Protein AF-A0A7V4ARY2-F1 (afdb_monomer_lite)

Structure (mmCIF, N/CA/C/O backbone):
data_AF-A0A7V4ARY2-F1
#
_entry.id   AF-A0A7V4ARY2-F1
#
loop_
_atom_site.group_PDB
_atom_site.id
_atom_site.type_symbol
_atom_site.label_atom_id
_atom_site.label_alt_id
_atom_site.label_comp_id
_atom_site.label_asym_id
_atom_site.label_entity_id
_atom_site.label_seq_id
_atom_site.pdbx_PDB_ins_code
_atom_site.Cartn_x
_atom_site.Cartn_y
_atom_site.Cartn_z
_atom_site.occupancy
_atom_site.B_iso_or_equiv
_atom_site.auth_seq_id
_atom_site.auth_comp_id
_atom_site.auth_asym_id
_atom_site.auth_atom_id
_atom_site.pdbx_PDB_model_num
ATOM 1 N N . MET A 1 1 ? -14.267 -9.008 5.784 1.00 86.38 1 MET A N 1
ATOM 2 C CA . MET A 1 1 ? -14.713 -7.765 5.125 1.00 86.38 1 MET A CA 1
ATOM 3 C C . MET A 1 1 ? -15.164 -8.054 3.704 1.00 86.38 1 MET A C 1
ATOM 5 O O . MET A 1 1 ? -14.475 -8.811 3.031 1.00 86.38 1 MET A O 1
ATOM 9 N N . LYS A 1 2 ? -16.286 -7.473 3.258 1.00 87.44 2 LYS A N 1
ATOM 10 C CA . LYS A 1 2 ? -16.753 -7.565 1.865 1.00 87.44 2 LYS A CA 1
ATOM 11 C C . LYS A 1 2 ? -16.409 -6.311 1.064 1.00 87.44 2 LYS A C 1
ATOM 13 O O . LYS A 1 2 ? -15.937 -6.435 -0.058 1.00 87.44 2 LYS A O 1
ATOM 18 N N . ILE A 1 3 ? -16.622 -5.125 1.640 1.00 95.06 3 ILE A N 1
ATOM 19 C CA . ILE A 1 3 ? -16.384 -3.836 0.970 1.00 95.06 3 ILE A CA 1
ATOM 20 C C . ILE A 1 3 ? -15.693 -2.880 1.943 1.00 95.06 3 ILE A C 1
ATOM 22 O O . ILE A 1 3 ? -16.141 -2.722 3.080 1.00 95.06 3 ILE A O 1
ATOM 26 N N . GLY A 1 4 ? -14.610 -2.250 1.488 1.00 95.50 4 GLY A N 1
ATOM 27 C CA . GLY A 1 4 ? -13.899 -1.213 2.231 1.00 95.50 4 GLY A CA 1
ATOM 28 C C . GLY A 1 4 ? -13.868 0.117 1.484 1.00 95.50 4 GLY A C 1
ATOM 29 O O . GLY A 1 4 ? -14.084 0.156 0.274 1.00 95.50 4 GLY A O 1
ATOM 30 N N . ILE A 1 5 ? -13.588 1.196 2.212 1.00 96.56 5 ILE A N 1
ATOM 31 C CA . ILE A 1 5 ? -13.408 2.544 1.658 1.00 96.56 5 ILE A CA 1
ATOM 32 C C . ILE A 1 5 ? -12.009 3.074 1.961 1.00 96.56 5 ILE A C 1
ATOM 34 O O . ILE A 1 5 ? -11.513 2.937 3.079 1.00 96.56 5 ILE A O 1
ATOM 38 N N . GLN A 1 6 ? -11.364 3.695 0.975 1.00 95.75 6 GLN A N 1
ATOM 39 C CA . GLN A 1 6 ? -10.078 4.345 1.195 1.00 95.75 6 GLN A CA 1
ATOM 40 C C . GLN A 1 6 ? -10.272 5.706 1.860 1.00 95.75 6 GLN A C 1
ATOM 42 O O . GLN A 1 6 ? -10.967 6.575 1.336 1.00 95.75 6 GLN A O 1
ATOM 47 N N . THR A 1 7 ? -9.628 5.914 3.008 1.00 96.50 7 THR A N 1
ATOM 48 C CA . THR A 1 7 ? -9.859 7.104 3.833 1.00 96.50 7 THR A CA 1
ATOM 49 C C . THR A 1 7 ? -8.981 8.290 3.459 1.00 96.50 7 THR A C 1
ATOM 51 O O . THR A 1 7 ? -9.228 9.402 3.913 1.00 96.50 7 THR A O 1
ATOM 54 N N . ASN A 1 8 ? -7.997 8.116 2.573 1.00 90.25 8 ASN A N 1
ATOM 55 C CA . ASN A 1 8 ? -7.139 9.218 2.124 1.00 90.25 8 ASN A CA 1
ATOM 56 C C . ASN A 1 8 ? -7.906 10.339 1.395 1.00 90.25 8 ASN A C 1
ATOM 58 O O . ASN A 1 8 ? -7.366 11.433 1.263 1.00 90.25 8 ASN A O 1
ATOM 62 N N . ILE A 1 9 ? -9.158 10.100 0.979 1.00 88.44 9 ILE A N 1
ATOM 63 C CA . ILE A 1 9 ? -10.047 11.134 0.429 1.00 88.44 9 ILE A CA 1
ATOM 64 C C . ILE A 1 9 ? -10.435 12.207 1.465 1.00 88.44 9 ILE A C 1
ATOM 66 O O . ILE A 1 9 ? -10.808 13.314 1.086 1.00 88.44 9 ILE A O 1
ATOM 70 N N . TRP A 1 10 ? -10.338 11.905 2.766 1.00 93.81 10 TRP A N 1
ATOM 71 C CA . TRP A 1 10 ? -10.555 12.879 3.837 1.00 93.81 10 TRP A CA 1
ATOM 72 C C . TRP A 1 10 ? -9.267 13.635 4.188 1.00 93.81 10 TRP A C 1
ATOM 74 O O . TRP A 1 10 ? -8.146 13.135 4.045 1.00 93.81 10 TRP A O 1
ATOM 84 N N . SER A 1 11 ? -9.436 14.856 4.703 1.00 92.81 11 SER A N 1
ATOM 85 C CA . SER A 1 11 ? -8.330 15.734 5.089 1.00 92.81 11 SER A CA 1
ATOM 86 C C . SER A 1 11 ? -7.470 15.143 6.210 1.00 92.81 11 SER A C 1
ATOM 88 O O . SER A 1 11 ? -7.904 14.283 6.982 1.00 92.81 11 SER A O 1
ATOM 90 N N . GLN A 1 12 ? -6.241 15.649 6.335 1.00 92.00 12 GLN A N 1
ATOM 91 C CA . GLN A 1 12 ? -5.364 15.320 7.460 1.00 92.00 12 GLN A CA 1
ATOM 92 C C . GLN A 1 12 ? -6.018 15.636 8.801 1.00 92.00 12 GLN A C 1
ATOM 94 O O . GLN A 1 12 ? -6.055 14.787 9.684 1.00 92.00 12 GLN A O 1
ATOM 99 N N . GLU A 1 13 ? -6.616 16.822 8.902 1.00 93.88 13 GLU A N 1
ATOM 100 C CA . GLU A 1 13 ? -7.313 17.264 10.103 1.00 93.88 13 GLU A CA 1
ATOM 101 C C . GLU A 1 13 ? -8.417 16.288 10.524 1.00 93.88 13 GLU A C 1
ATOM 103 O O . GLU A 1 13 ? -8.553 16.010 11.714 1.00 93.88 13 GLU A O 1
ATOM 108 N N . ARG A 1 14 ? -9.165 15.712 9.569 1.00 94.56 14 ARG A N 1
ATOM 109 C CA . ARG A 1 14 ? -10.196 14.720 9.897 1.00 94.56 14 ARG A CA 1
ATOM 110 C C . ARG A 1 14 ? -9.594 13.470 10.538 1.00 94.56 14 ARG A C 1
ATOM 112 O O . ARG A 1 14 ? -10.144 12.981 11.514 1.00 94.56 14 ARG A O 1
ATOM 119 N N . HIS A 1 15 ? -8.460 12.984 10.037 1.00 94.94 15 HIS A N 1
ATOM 120 C CA . HIS A 1 15 ? -7.785 11.817 10.615 1.00 94.94 15 HIS A CA 1
ATOM 121 C C . HIS A 1 15 ? -7.195 12.110 12.001 1.00 94.94 15 HIS A C 1
ATOM 123 O O . HIS A 1 15 ? -7.201 11.237 12.862 1.00 94.94 15 HIS A O 1
ATOM 129 N N . GLU A 1 16 ? -6.690 13.323 12.224 1.00 93.50 16 GLU A N 1
ATOM 130 C CA . GLU A 1 16 ? -6.031 13.694 13.481 1.00 93.50 16 GLU A CA 1
ATOM 131 C C . GLU A 1 16 ? -7.023 14.051 14.590 1.00 93.50 16 GLU A C 1
ATOM 133 O O . GLU A 1 16 ? -6.831 13.657 15.739 1.00 93.50 16 GLU A O 1
ATOM 138 N N . LYS A 1 17 ? -8.082 14.797 14.256 1.00 95.38 17 LYS A N 1
ATOM 139 C CA . LYS A 1 17 ? -9.004 15.374 15.243 1.00 95.38 17 LYS A CA 1
ATOM 140 C C . LYS A 1 17 ? -10.325 14.620 15.376 1.00 95.38 17 LYS A C 1
ATOM 142 O O . LYS A 1 17 ? -10.961 14.735 16.417 1.00 95.38 17 LYS A O 1
ATOM 147 N N . ASP A 1 18 ? -10.749 13.874 14.354 1.00 96.19 18 ASP A N 1
ATOM 148 C CA . ASP A 1 18 ? -12.055 13.197 14.336 1.00 96.19 18 ASP A CA 1
ATOM 149 C C . ASP A 1 18 ? -12.019 11.856 13.578 1.00 96.19 18 ASP A C 1
ATOM 151 O O . ASP A 1 18 ? -12.839 11.575 12.696 1.00 96.19 18 ASP A O 1
ATOM 155 N N . LEU A 1 19 ? -11.054 10.998 13.927 1.00 95.88 19 LEU A N 1
ATOM 156 C CA . LEU A 1 19 ? -10.991 9.644 13.371 1.00 95.88 19 LEU A CA 1
ATOM 157 C C . LEU A 1 19 ? -12.248 8.836 13.724 1.00 95.88 19 LEU A C 1
ATOM 159 O O . LEU A 1 19 ? -12.758 8.106 12.882 1.00 95.88 19 LEU A O 1
ATOM 163 N N . ASP A 1 20 ? -12.783 8.985 14.938 1.00 97.25 20 ASP A N 1
ATOM 164 C CA . ASP A 1 20 ? -13.983 8.257 15.367 1.00 97.25 20 ASP A CA 1
ATOM 165 C C . ASP A 1 20 ? -15.245 8.689 14.617 1.00 97.25 20 ASP A C 1
ATOM 167 O O . ASP A 1 20 ? -16.104 7.855 14.326 1.00 97.25 20 ASP A O 1
ATOM 171 N N . GLY A 1 21 ? -15.381 9.971 14.266 1.00 97.25 21 GLY A N 1
ATOM 172 C CA . GLY A 1 21 ? -16.423 10.418 13.349 1.00 97.25 21 GLY A CA 1
ATOM 173 C C . GLY A 1 21 ? -16.261 9.805 11.964 1.00 97.25 21 GLY A C 1
ATOM 174 O O . GLY A 1 21 ? -17.230 9.273 11.436 1.00 97.25 21 GLY A O 1
ATOM 175 N N . LEU A 1 22 ? -15.043 9.788 11.413 1.00 97.25 22 LEU A N 1
ATOM 176 C CA . LEU A 1 22 ? -14.773 9.170 10.110 1.00 97.25 22 LEU A CA 1
ATOM 177 C C . LEU A 1 22 ? -15.135 7.676 10.098 1.00 97.25 22 LEU A C 1
ATOM 179 O O . LEU A 1 22 ? -15.817 7.212 9.185 1.00 97.25 22 LEU A O 1
ATOM 183 N N . LEU A 1 23 ? -14.708 6.917 11.111 1.00 97.62 23 LEU A N 1
ATOM 184 C CA . LEU A 1 23 ? -14.996 5.482 11.218 1.00 97.62 23 LEU A CA 1
ATOM 185 C C . LEU A 1 23 ? -16.499 5.214 11.377 1.00 97.62 23 LEU A C 1
ATOM 187 O O . LEU A 1 23 ? -17.050 4.324 10.729 1.00 97.62 23 LEU A O 1
ATOM 191 N N . ARG A 1 24 ? -17.187 6.025 12.179 1.00 97.81 24 ARG A N 1
ATOM 192 C CA . ARG A 1 24 ? -18.643 5.964 12.319 1.00 97.81 24 ARG A CA 1
ATOM 193 C C . ARG A 1 24 ? -19.362 6.259 11.004 1.00 97.81 24 ARG A C 1
ATOM 195 O O . ARG A 1 24 ? -20.292 5.529 10.670 1.00 97.81 24 ARG A O 1
ATOM 202 N N . ASP A 1 25 ? -18.918 7.263 10.250 1.00 97.12 25 ASP A N 1
ATOM 203 C CA . ASP A 1 25 ? -19.476 7.600 8.934 1.00 97.12 25 ASP A CA 1
ATOM 204 C C . ASP A 1 25 ? -19.286 6.432 7.950 1.00 97.12 25 ASP A C 1
ATOM 206 O O . ASP A 1 25 ? -20.234 6.027 7.275 1.00 97.12 25 ASP A O 1
ATOM 210 N N . ALA A 1 26 ? -18.094 5.821 7.920 1.00 97.38 26 ALA A N 1
ATOM 211 C CA . ALA A 1 26 ? -17.818 4.649 7.088 1.00 97.38 26 ALA A CA 1
ATOM 212 C C . ALA A 1 26 ? -18.734 3.466 7.446 1.00 97.38 26 ALA A C 1
ATOM 214 O O . ALA A 1 26 ? -19.320 2.833 6.564 1.00 97.38 26 ALA A O 1
ATOM 215 N N . ARG A 1 27 ? -18.920 3.190 8.742 1.00 97.56 27 ARG A N 1
ATOM 216 C CA . ARG A 1 27 ? -19.821 2.123 9.185 1.00 97.56 27 ARG A CA 1
ATOM 217 C C . ARG A 1 27 ? -21.279 2.421 8.832 1.00 97.56 27 ARG A C 1
ATOM 219 O O . ARG A 1 27 ? -21.974 1.532 8.344 1.00 97.56 27 ARG A O 1
ATOM 226 N N . ALA A 1 28 ? -21.735 3.653 9.053 1.00 97.88 28 ALA A N 1
ATOM 227 C CA . ALA A 1 28 ? -23.095 4.086 8.735 1.00 97.88 28 ALA A CA 1
ATOM 228 C C . ALA A 1 28 ? -23.392 4.019 7.227 1.00 97.88 28 ALA A C 1
ATOM 230 O O . ALA A 1 28 ? -24.509 3.687 6.839 1.00 97.88 28 ALA A O 1
ATOM 231 N N . ALA A 1 29 ? -22.384 4.259 6.384 1.00 97.50 29 ALA A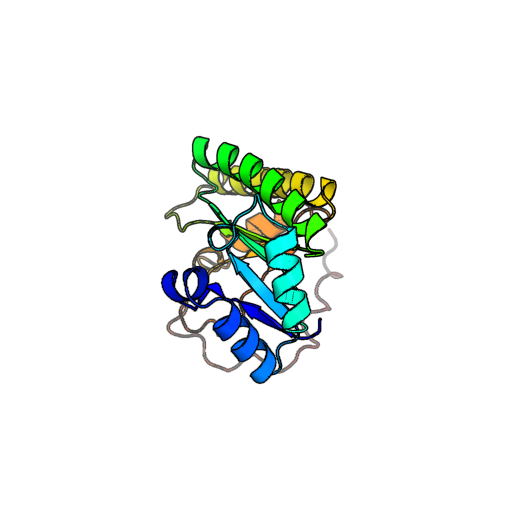 N 1
ATOM 232 C CA . ALA A 1 29 ? -22.471 4.104 4.933 1.00 97.50 29 ALA A CA 1
ATOM 233 C C . ALA A 1 29 ? -22.477 2.634 4.458 1.00 97.50 29 ALA A C 1
ATOM 235 O O . ALA A 1 29 ? -22.632 2.380 3.265 1.00 97.50 29 ALA A O 1
ATOM 236 N N . GLY A 1 30 ? -22.332 1.663 5.367 1.00 97.44 30 GLY A N 1
ATOM 237 C CA . GLY A 1 30 ? -22.404 0.233 5.056 1.00 97.44 30 GLY A CA 1
ATOM 238 C C . GLY A 1 30 ? -21.065 -0.419 4.709 1.00 97.44 30 GLY A C 1
ATOM 239 O O . GLY A 1 30 ? -21.059 -1.559 4.244 1.00 97.44 30 GLY A O 1
ATOM 240 N N . PHE A 1 31 ? -19.936 0.256 4.943 1.00 98.19 31 PHE A N 1
ATOM 241 C CA . PHE A 1 31 ? -18.623 -0.365 4.780 1.00 98.19 31 PHE A CA 1
ATOM 242 C C . PHE A 1 31 ? -18.323 -1.345 5.926 1.00 98.19 31 PHE A C 1
ATOM 244 O O . PHE A 1 31 ? -18.718 -1.156 7.081 1.00 98.19 31 PHE A O 1
ATOM 251 N N . ASP A 1 32 ? -17.591 -2.406 5.590 1.00 97.38 32 ASP A N 1
ATOM 252 C CA . ASP A 1 32 ? -17.100 -3.417 6.534 1.00 97.38 32 ASP A CA 1
ATOM 253 C C . ASP A 1 32 ? -15.674 -3.103 7.022 1.00 97.38 32 ASP A C 1
ATOM 255 O O . ASP A 1 32 ? -15.156 -3.740 7.943 1.00 97.38 32 ASP A O 1
ATOM 259 N N . GLY A 1 33 ? -15.007 -2.144 6.381 1.00 97.19 33 GLY A N 1
ATOM 260 C CA . GLY A 1 33 ? -13.663 -1.736 6.745 1.00 97.19 33 GLY A CA 1
ATOM 261 C C . GLY A 1 33 ? -13.130 -0.580 5.916 1.00 97.19 33 GLY A C 1
ATOM 262 O O . GLY A 1 33 ? -13.853 0.057 5.148 1.00 97.19 33 GLY A O 1
ATOM 263 N N . ILE A 1 34 ? -11.847 -0.305 6.105 1.00 97.88 34 ILE A N 1
ATOM 264 C CA . ILE A 1 34 ? -11.162 0.844 5.527 1.00 97.88 34 ILE A CA 1
ATOM 265 C C . ILE A 1 34 ? -9.794 0.470 4.956 1.00 97.88 34 ILE A C 1
ATOM 267 O O . ILE A 1 34 ? -9.113 -0.413 5.472 1.00 97.88 34 ILE A O 1
ATOM 271 N N . GLU A 1 35 ? -9.361 1.194 3.931 1.00 97.81 35 GLU A N 1
ATOM 272 C CA . GLU A 1 35 ? -7.940 1.355 3.619 1.00 97.81 35 GLU A CA 1
ATOM 273 C C . GLU A 1 35 ? -7.483 2.705 4.175 1.00 97.81 35 GLU A C 1
ATOM 275 O O . GLU A 1 35 ? -8.143 3.717 3.946 1.00 97.81 35 GLU A O 1
ATOM 280 N N . ILE A 1 36 ? -6.349 2.746 4.874 1.00 97.50 36 ILE A N 1
ATOM 281 C CA . ILE A 1 36 ? -5.831 3.980 5.481 1.00 97.50 36 ILE A CA 1
ATOM 282 C C . ILE A 1 36 ? -4.359 4.185 5.146 1.00 97.50 36 ILE A C 1
ATOM 284 O O . ILE A 1 36 ? -3.565 3.245 5.120 1.00 97.50 36 ILE A O 1
ATOM 288 N N . GLY A 1 37 ? -3.966 5.432 4.889 1.00 97.44 37 GLY A N 1
ATOM 289 C CA . GLY A 1 37 ? -2.562 5.774 4.710 1.00 97.44 37 GLY A CA 1
ATOM 290 C C . GLY A 1 37 ? -1.751 5.487 5.973 1.00 97.44 37 GLY A C 1
ATOM 291 O O . GLY A 1 37 ? -2.089 5.960 7.052 1.00 97.44 37 GLY A O 1
ATOM 292 N N . ALA A 1 38 ? -0.613 4.805 5.846 1.00 97.19 38 ALA A N 1
ATOM 293 C CA . ALA A 1 38 ? 0.295 4.555 6.970 1.00 97.19 38 ALA A CA 1
ATOM 294 C C . ALA A 1 38 ? 0.863 5.849 7.590 1.00 97.19 38 ALA A C 1
ATOM 296 O O . ALA A 1 38 ? 1.405 5.832 8.685 1.00 97.19 38 ALA A O 1
ATOM 297 N N . HIS A 1 39 ? 0.779 6.975 6.875 1.00 95.00 39 HIS A N 1
ATOM 298 C CA . HIS A 1 39 ? 1.139 8.306 7.370 1.00 95.00 39 HIS A CA 1
ATOM 299 C C . HIS A 1 39 ? 0.016 8.979 8.187 1.00 95.00 39 HIS A C 1
ATOM 301 O O . HIS A 1 39 ? 0.237 10.049 8.739 1.00 95.00 39 HIS A O 1
ATOM 307 N N . ARG A 1 40 ? -1.188 8.387 8.237 1.00 95.62 40 ARG A N 1
ATOM 308 C CA . ARG A 1 40 ? -2.355 8.873 8.997 1.00 95.62 40 ARG A CA 1
ATOM 309 C C . ARG A 1 40 ? -2.484 8.229 10.378 1.00 95.62 40 ARG A C 1
ATOM 311 O O . ARG A 1 40 ? -3.433 8.525 11.095 1.00 95.62 40 ARG A O 1
ATOM 318 N N . VAL A 1 41 ? -1.590 7.306 10.723 1.00 93.94 41 VAL A N 1
ATOM 319 C CA . VAL A 1 41 ? -1.662 6.513 11.954 1.00 93.94 41 VAL A CA 1
ATOM 320 C C . VAL A 1 41 ? -0.329 6.558 12.685 1.00 93.94 41 VAL A C 1
ATOM 322 O O . VAL A 1 41 ? 0.731 6.623 12.064 1.00 93.94 41 VAL A O 1
ATOM 325 N N . ASP A 1 42 ? -0.386 6.494 14.012 1.00 95.44 42 ASP A N 1
ATOM 326 C CA . ASP A 1 42 ? 0.801 6.304 14.836 1.00 95.44 42 ASP A CA 1
ATOM 327 C C . ASP A 1 42 ? 1.220 4.828 14.786 1.00 95.44 42 ASP A C 1
ATOM 329 O O . ASP A 1 42 ? 0.616 3.965 15.430 1.00 95.44 42 ASP A O 1
ATOM 333 N N . LEU A 1 43 ? 2.266 4.538 14.007 1.00 96.75 43 LEU A N 1
ATOM 334 C CA . LEU A 1 43 ? 2.804 3.186 13.837 1.00 96.75 43 LEU A CA 1
ATOM 335 C C . LEU A 1 43 ? 3.420 2.608 15.125 1.00 96.75 43 LEU A C 1
ATOM 337 O O . LEU A 1 43 ? 3.741 1.423 15.165 1.00 96.75 43 LEU A O 1
ATOM 341 N N . THR A 1 44 ? 3.569 3.410 16.183 1.00 97.00 44 THR A N 1
ATOM 342 C CA . THR A 1 44 ? 4.033 2.943 17.497 1.00 97.00 44 THR A CA 1
ATOM 343 C C . THR A 1 44 ? 2.889 2.488 18.409 1.00 97.00 44 THR A C 1
ATOM 345 O O . THR A 1 44 ? 3.141 1.823 19.412 1.00 97.00 44 THR A O 1
ATOM 348 N N . GLN A 1 45 ? 1.628 2.774 18.051 1.00 96.62 45 GLN A N 1
ATOM 349 C CA . GLN A 1 45 ? 0.442 2.465 18.863 1.00 96.62 45 GLN A CA 1
ATOM 350 C C . GLN A 1 45 ? -0.584 1.585 18.124 1.00 96.62 45 GLN A C 1
ATOM 352 O O . GLN A 1 45 ? -1.743 1.979 17.941 1.00 96.62 45 GLN A O 1
ATOM 357 N N . PRO A 1 46 ? -0.222 0.358 17.712 1.00 96.62 46 PRO A N 1
ATOM 358 C CA . PRO A 1 46 ? -1.123 -0.490 16.936 1.00 96.62 46 PRO A CA 1
ATOM 359 C C . PRO A 1 46 ? -2.379 -0.913 17.713 1.00 96.62 46 PRO A C 1
ATOM 361 O O . PRO A 1 46 ? -3.461 -1.014 17.130 1.00 96.62 46 PRO A O 1
ATOM 364 N N . ASP A 1 47 ? -2.284 -1.088 19.035 1.00 97.81 47 ASP A N 1
ATOM 365 C CA . ASP A 1 47 ? -3.438 -1.418 19.880 1.00 97.81 47 ASP A CA 1
ATOM 366 C C . ASP A 1 47 ? -4.472 -0.287 19.931 1.00 97.81 47 ASP A C 1
ATOM 368 O O . ASP A 1 47 ? -5.672 -0.561 19.969 1.00 97.81 47 ASP A O 1
ATOM 372 N N . ALA A 1 48 ? -4.032 0.975 19.867 1.00 96.00 48 ALA A N 1
ATOM 373 C CA . ALA A 1 48 ? -4.928 2.128 19.895 1.00 96.00 48 ALA A CA 1
ATOM 374 C C . ALA A 1 48 ? -5.793 2.204 18.629 1.00 96.00 48 ALA A C 1
ATOM 376 O O . ALA A 1 48 ? -6.984 2.513 18.710 1.00 96.00 48 ALA A O 1
ATOM 377 N N . LEU A 1 49 ? -5.216 1.901 17.461 1.00 96.06 49 LEU A N 1
ATOM 378 C CA . LEU A 1 49 ? -5.982 1.810 16.218 1.00 96.06 49 LEU A CA 1
ATOM 379 C C . LEU A 1 49 ? -6.883 0.570 16.219 1.00 96.06 49 LEU A C 1
ATOM 381 O O . LEU A 1 49 ? -8.060 0.679 15.881 1.00 96.06 49 LEU A O 1
ATOM 385 N N . ARG A 1 50 ? -6.368 -0.593 16.643 1.00 96.94 50 ARG A N 1
ATOM 386 C CA . ARG A 1 50 ? -7.148 -1.839 16.700 1.00 96.94 50 ARG A CA 1
ATOM 387 C C . ARG A 1 50 ? -8.377 -1.709 17.601 1.00 96.94 50 ARG A C 1
ATOM 389 O O . ARG A 1 50 ? -9.456 -2.152 17.220 1.00 96.94 50 ARG A O 1
ATOM 396 N N . ALA A 1 51 ? -8.230 -1.089 18.772 1.00 97.12 51 ALA A N 1
ATOM 397 C CA . ALA A 1 51 ? -9.337 -0.853 19.694 1.00 97.12 51 ALA A CA 1
ATOM 398 C C . ALA A 1 51 ? -10.405 0.068 19.083 1.00 97.12 51 ALA A C 1
ATOM 400 O O . ALA A 1 51 ? -11.589 -0.257 19.148 1.00 97.12 51 ALA A O 1
ATOM 401 N N . ARG A 1 52 ? -9.995 1.165 18.431 1.00 96.19 52 ARG A N 1
ATOM 402 C CA . ARG A 1 52 ? -10.922 2.076 17.737 1.00 96.19 52 ARG A CA 1
ATOM 403 C C . ARG A 1 52 ? -11.674 1.376 16.606 1.00 96.19 52 ARG A C 1
ATOM 405 O O . ARG A 1 52 ? -12.894 1.448 16.540 1.00 96.19 52 ARG A O 1
ATOM 412 N N . LEU A 1 53 ? -10.977 0.620 15.760 1.00 96.69 53 LEU A N 1
ATOM 413 C CA . LEU A 1 53 ? -11.606 -0.175 14.699 1.00 96.69 53 LEU A CA 1
ATOM 414 C C . LEU A 1 53 ? -12.653 -1.155 15.251 1.00 96.69 53 LEU A C 1
ATOM 416 O O . LEU A 1 53 ? -13.762 -1.233 14.724 1.00 96.69 53 LEU A O 1
AT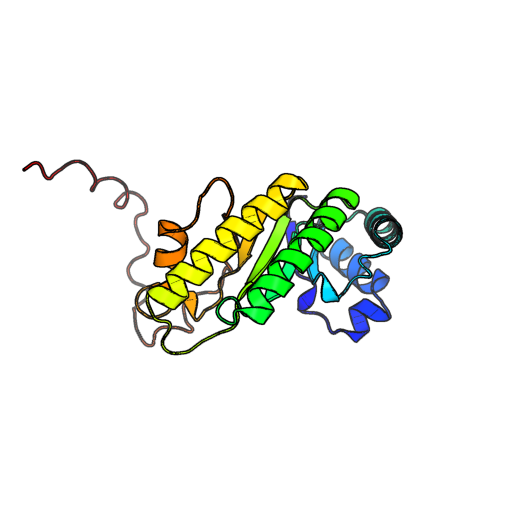OM 420 N N . ALA A 1 54 ? -12.328 -1.848 16.347 1.00 97.25 54 ALA A N 1
ATOM 421 C CA . ALA A 1 54 ? -13.245 -2.772 17.007 1.00 97.25 54 ALA A CA 1
ATOM 422 C C . ALA A 1 54 ? -14.496 -2.070 17.564 1.00 97.25 54 ALA A C 1
ATOM 424 O O . ALA A 1 54 ? -15.593 -2.609 17.433 1.00 97.25 54 ALA A O 1
ATOM 425 N N . GLN A 1 55 ? -14.359 -0.861 18.124 1.00 97.94 55 GLN A N 1
ATOM 426 C CA . GLN A 1 55 ? -15.492 -0.060 18.615 1.00 97.94 55 GLN A CA 1
ATOM 427 C C . GLN A 1 55 ? -16.499 0.280 17.508 1.00 97.94 55 GLN A C 1
ATOM 429 O O . GLN A 1 55 ? -17.702 0.294 17.762 1.00 97.94 55 GLN A O 1
ATOM 434 N N . HIS A 1 56 ? -16.023 0.508 16.280 1.00 97.88 56 HIS A N 1
ATOM 435 C CA . HIS A 1 56 ? -16.875 0.818 15.123 1.00 97.88 56 HIS A CA 1
ATOM 436 C C . HIS A 1 56 ? -17.251 -0.416 14.289 1.00 97.88 56 HIS A C 1
ATOM 438 O O . HIS A 1 56 ? -17.965 -0.294 13.294 1.00 97.88 56 HIS A O 1
ATOM 444 N N . GLY A 1 57 ? -16.795 -1.612 14.679 1.00 97.06 57 GLY A N 1
ATOM 445 C CA . GLY A 1 57 ? -17.049 -2.852 13.942 1.00 97.06 57 GLY A CA 1
ATOM 446 C C . GLY A 1 57 ? -16.427 -2.868 12.541 1.00 97.06 57 GLY A C 1
ATOM 447 O O . GLY A 1 57 ? -17.024 -3.423 11.619 1.00 97.06 57 GLY A O 1
ATOM 448 N N . LEU A 1 58 ? -15.259 -2.241 12.375 1.00 98.06 58 LEU A N 1
ATOM 449 C CA . 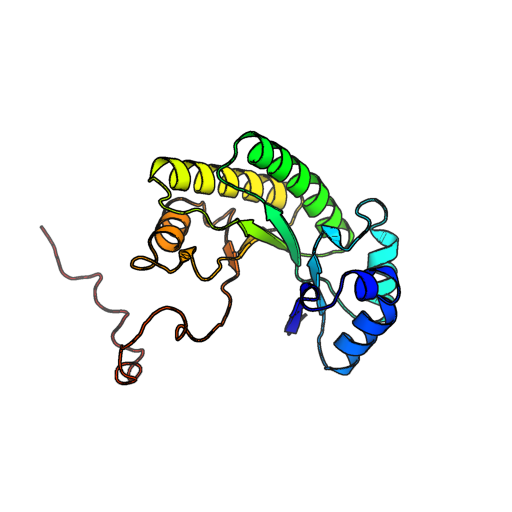LEU A 1 58 ? -14.542 -2.120 11.104 1.00 98.06 58 LEU A CA 1
ATOM 450 C C . LEU A 1 58 ? -13.231 -2.914 11.112 1.00 98.06 58 LEU A C 1
ATOM 452 O O . LEU A 1 58 ? -12.611 -3.131 12.151 1.00 98.06 58 LEU A O 1
ATOM 456 N N . GLN A 1 59 ? -12.789 -3.320 9.923 1.00 97.19 59 GLN A N 1
ATOM 457 C CA . GLN A 1 59 ? -11.478 -3.936 9.680 1.00 97.19 59 GLN A CA 1
ATOM 458 C C . GLN A 1 59 ? -10.593 -3.011 8.828 1.00 97.19 59 GLN A C 1
ATOM 460 O O . GLN A 1 59 ? -11.092 -2.067 8.219 1.00 97.19 59 GLN A O 1
ATOM 465 N N . VAL A 1 60 ? -9.290 -3.291 8.739 1.00 97.62 60 VAL A N 1
ATOM 466 C CA . VAL A 1 60 ? -8.397 -2.625 7.772 1.00 97.62 60 VAL A CA 1
ATOM 467 C C . VAL A 1 60 ? -8.098 -3.579 6.618 1.00 97.62 60 VAL A C 1
ATOM 469 O O . VAL A 1 60 ? -7.673 -4.707 6.857 1.00 97.62 60 VAL A O 1
ATOM 472 N N . SER A 1 61 ? -8.324 -3.146 5.374 1.00 97.38 61 SER A N 1
ATOM 473 C CA . SER A 1 61 ? -7.967 -3.909 4.163 1.00 97.38 61 SER A CA 1
ATOM 474 C C . SER A 1 61 ? -6.481 -3.812 3.898 1.00 97.38 61 SER A C 1
ATOM 476 O O . SER A 1 61 ? -5.803 -4.829 3.776 1.00 97.38 61 SER A O 1
ATOM 478 N N . ALA A 1 62 ? -5.989 -2.582 3.819 1.00 97.81 62 ALA A N 1
ATOM 479 C CA . ALA A 1 62 ? -4.616 -2.277 3.496 1.00 97.81 62 ALA A CA 1
ATOM 480 C C . ALA A 1 62 ? -4.135 -1.032 4.246 1.00 97.81 62 ALA A C 1
ATOM 482 O O . ALA A 1 62 ? -4.907 -0.113 4.538 1.00 97.81 62 ALA A O 1
ATOM 483 N N . LEU A 1 63 ? -2.833 -1.001 4.520 1.00 98.31 63 LEU A N 1
ATOM 484 C CA . LEU A 1 63 ? -2.123 0.229 4.858 1.00 98.31 63 LEU A CA 1
ATOM 485 C C . LEU A 1 63 ? -1.437 0.765 3.610 1.00 98.31 63 LEU A C 1
ATOM 487 O O . LEU A 1 63 ? -0.633 0.058 3.007 1.00 98.31 63 LEU A O 1
ATOM 491 N N . HIS A 1 64 ? -1.731 2.009 3.243 1.00 98.25 64 HIS A N 1
ATOM 492 C CA . HIS A 1 64 ? -1.184 2.623 2.036 1.00 98.25 64 HIS A CA 1
ATOM 493 C C . HIS A 1 64 ? 0.107 3.397 2.332 1.00 98.25 64 HIS A C 1
ATOM 495 O O . HIS A 1 64 ? 0.124 4.320 3.158 1.00 98.25 64 HIS A O 1
ATOM 501 N N . ILE A 1 65 ? 1.186 3.057 1.634 1.00 97.88 65 ILE A N 1
ATOM 502 C CA . ILE A 1 65 ? 2.448 3.802 1.592 1.00 97.88 65 ILE A CA 1
ATOM 503 C C . ILE A 1 65 ? 2.682 4.374 0.193 1.00 97.88 65 ILE A C 1
ATOM 505 O O . ILE A 1 65 ? 2.256 3.806 -0.801 1.00 97.88 65 ILE A O 1
ATOM 509 N N . HIS A 1 66 ? 3.375 5.504 0.122 1.00 95.06 66 HIS A N 1
ATOM 510 C CA . HIS A 1 66 ? 3.732 6.151 -1.138 1.00 95.06 66 HIS A CA 1
ATOM 511 C C . HIS A 1 66 ? 5.244 6.356 -1.133 1.00 95.06 66 HIS A C 1
ATOM 513 O O . HIS A 1 66 ? 5.816 6.632 -0.072 1.00 95.06 66 HIS A O 1
ATOM 519 N N . GLY A 1 67 ? 5.886 6.240 -2.289 1.00 92.88 67 GLY A N 1
ATOM 520 C CA . GLY A 1 67 ? 7.324 6.448 -2.402 1.00 92.88 67 GLY A CA 1
ATOM 521 C C . GLY A 1 67 ? 7.751 6.775 -3.822 1.00 92.88 67 GLY A C 1
ATOM 522 O O . GLY A 1 67 ? 7.061 6.443 -4.782 1.00 92.88 67 GLY A O 1
ATOM 523 N N . ASP A 1 68 ? 8.889 7.447 -3.945 1.00 90.88 68 ASP A N 1
ATOM 524 C CA . ASP A 1 68 ? 9.598 7.509 -5.218 1.00 90.88 68 ASP A CA 1
ATOM 525 C C . ASP A 1 68 ? 10.366 6.198 -5.394 1.00 90.88 68 ASP A C 1
ATOM 527 O O . ASP A 1 68 ? 11.214 5.865 -4.568 1.00 90.88 68 ASP A O 1
ATOM 531 N N . LEU A 1 69 ? 10.008 5.421 -6.414 1.00 91.44 69 LEU A N 1
ATOM 532 C CA . LEU A 1 69 ? 10.602 4.105 -6.650 1.00 91.44 69 LEU A CA 1
ATOM 533 C C . LEU A 1 69 ? 11.911 4.190 -7.438 1.00 91.44 69 LEU A C 1
ATOM 535 O O . LEU A 1 69 ? 12.670 3.222 -7.465 1.00 91.44 69 LEU A O 1
ATOM 539 N N . ALA A 1 70 ? 12.162 5.324 -8.093 1.00 84.69 70 ALA A N 1
ATOM 540 C CA . ALA A 1 70 ? 13.278 5.475 -9.009 1.00 84.69 70 ALA A CA 1
ATOM 541 C C . ALA A 1 70 ? 14.464 6.227 -8.384 1.00 84.69 70 ALA A C 1
ATOM 543 O O . ALA A 1 70 ? 15.595 6.082 -8.857 1.00 84.69 70 ALA A O 1
ATOM 544 N N . ASP A 1 71 ? 14.214 6.991 -7.319 1.00 88.38 71 ASP A N 1
ATOM 545 C CA . ASP A 1 71 ? 15.234 7.605 -6.470 1.00 88.38 71 ASP A CA 1
ATOM 546 C C . ASP A 1 71 ? 15.841 6.581 -5.493 1.00 88.38 71 ASP A C 1
ATOM 548 O O . ASP A 1 71 ? 15.133 5.928 -4.726 1.00 88.38 71 ASP A O 1
ATOM 552 N N . ALA A 1 72 ? 17.167 6.422 -5.523 1.00 85.56 72 ALA A N 1
ATOM 553 C CA . ALA A 1 72 ? 17.855 5.347 -4.803 1.00 85.56 72 ALA A CA 1
ATOM 554 C C . ALA A 1 72 ? 17.772 5.489 -3.272 1.00 85.56 72 ALA A C 1
ATOM 556 O O . ALA A 1 72 ? 17.556 4.498 -2.569 1.00 85.56 72 ALA A O 1
ATOM 557 N N . ASP A 1 73 ? 17.895 6.713 -2.755 1.00 88.50 73 ASP A N 1
ATOM 558 C CA . ASP A 1 73 ? 17.831 6.972 -1.315 1.00 88.50 73 ASP A CA 1
ATOM 559 C C . ASP A 1 73 ? 16.405 6.758 -0.788 1.00 88.50 73 ASP A C 1
ATOM 561 O O . ASP A 1 73 ? 16.197 6.099 0.239 1.00 88.50 73 ASP A O 1
ATOM 565 N N . GLN A 1 74 ? 15.395 7.234 -1.527 1.00 90.75 74 GLN A N 1
ATOM 566 C CA . GLN A 1 74 ? 13.996 6.968 -1.199 1.00 90.75 74 GLN A CA 1
ATOM 567 C C . GLN A 1 74 ? 13.632 5.487 -1.337 1.00 90.75 74 GLN A C 1
ATOM 569 O O . GLN A 1 74 ? 12.848 5.007 -0.520 1.00 90.75 74 GLN A O 1
ATOM 574 N N . ALA A 1 75 ? 14.212 4.738 -2.278 1.00 90.81 75 ALA A N 1
ATOM 575 C CA . ALA A 1 75 ? 13.978 3.299 -2.414 1.00 90.81 75 ALA A CA 1
ATOM 576 C C . ALA A 1 75 ? 14.415 2.519 -1.160 1.00 90.81 75 ALA A C 1
ATOM 578 O O . ALA A 1 75 ? 13.664 1.679 -0.651 1.00 90.81 75 ALA A O 1
ATOM 579 N N . ILE A 1 76 ? 15.591 2.838 -0.607 1.00 91.25 76 ILE A N 1
ATOM 580 C CA . ILE A 1 76 ? 16.086 2.238 0.645 1.00 91.25 76 ILE A CA 1
ATOM 581 C C . ILE A 1 76 ? 15.157 2.599 1.810 1.00 91.25 76 ILE A C 1
ATOM 583 O O . ILE A 1 76 ? 14.722 1.724 2.568 1.00 91.25 76 ILE A O 1
ATOM 587 N N . ALA A 1 77 ? 14.806 3.882 1.935 1.00 94.81 77 ALA A N 1
ATOM 588 C CA . ALA A 1 77 ? 13.902 4.351 2.980 1.00 94.81 77 ALA A CA 1
ATOM 589 C C . ALA A 1 77 ? 12.507 3.710 2.867 1.00 94.81 77 ALA A C 1
ATOM 591 O O . ALA A 1 77 ? 11.874 3.400 3.880 1.00 94.81 77 ALA A O 1
ATOM 592 N N . LEU A 1 78 ? 12.033 3.469 1.645 1.00 96.19 78 LEU A N 1
ATOM 593 C CA . LEU A 1 78 ? 10.746 2.845 1.373 1.00 96.19 78 LEU A CA 1
ATOM 594 C C . LEU A 1 78 ? 10.726 1.376 1.793 1.00 96.19 78 LEU A C 1
ATOM 596 O O . LEU A 1 78 ? 9.755 0.948 2.417 1.00 96.19 78 LEU A O 1
ATOM 600 N N . ALA A 1 79 ? 11.791 0.618 1.524 1.00 95.00 79 ALA A N 1
ATOM 601 C CA . ALA A 1 79 ? 11.912 -0.763 1.989 1.00 95.00 79 ALA A CA 1
ATOM 602 C C . ALA A 1 79 ? 11.906 -0.845 3.526 1.00 95.00 79 ALA A C 1
ATOM 604 O O . ALA A 1 79 ? 11.159 -1.637 4.108 1.00 95.00 79 ALA A O 1
ATOM 605 N N . ALA A 1 80 ? 12.654 0.038 4.199 1.00 96.06 80 ALA A N 1
ATOM 606 C CA . ALA A 1 80 ? 12.636 0.139 5.659 1.00 96.06 80 ALA A CA 1
ATOM 607 C C . ALA A 1 80 ? 11.242 0.518 6.192 1.00 96.06 80 ALA A C 1
ATOM 609 O O . ALA A 1 80 ? 10.751 -0.066 7.161 1.00 96.06 80 ALA A O 1
ATOM 610 N N . ARG A 1 81 ? 10.552 1.452 5.526 1.00 97.38 81 ARG A N 1
ATOM 611 C CA . ARG A 1 81 ? 9.174 1.824 5.867 1.00 97.38 81 ARG A CA 1
ATOM 612 C C . ARG A 1 81 ? 8.211 0.651 5.686 1.00 97.38 81 ARG A C 1
ATOM 614 O O . ARG A 1 81 ? 7.364 0.435 6.549 1.00 97.38 81 ARG A O 1
ATOM 621 N N . ALA A 1 82 ? 8.338 -0.118 4.608 1.00 98.06 82 ALA A N 1
ATOM 622 C CA . ALA A 1 82 ? 7.504 -1.288 4.357 1.00 98.06 82 ALA A CA 1
ATOM 623 C C . ALA A 1 82 ? 7.683 -2.371 5.430 1.00 98.06 82 ALA A C 1
ATOM 625 O O . ALA A 1 82 ? 6.701 -3.005 5.816 1.00 98.06 82 ALA A O 1
ATOM 626 N N . GLN A 1 83 ? 8.892 -2.541 5.978 1.00 97.88 83 GLN A N 1
ATOM 627 C CA . GLN A 1 83 ? 9.129 -3.432 7.119 1.00 97.88 83 GLN A CA 1
ATOM 628 C C . GLN A 1 83 ? 8.312 -2.996 8.344 1.00 97.88 83 GLN A C 1
ATOM 630 O O . GLN A 1 83 ? 7.587 -3.806 8.918 1.00 97.88 83 GLN A O 1
ATOM 635 N N . VAL A 1 84 ? 8.375 -1.714 8.721 1.00 98.31 84 VAL A N 1
ATOM 636 C CA . VAL A 1 84 ? 7.619 -1.182 9.872 1.00 98.31 84 VAL A CA 1
ATOM 637 C C . VAL A 1 84 ? 6.110 -1.294 9.638 1.00 98.31 84 VAL A C 1
ATOM 639 O O . VAL A 1 84 ? 5.372 -1.764 10.502 1.00 98.31 84 VAL A O 1
ATOM 642 N N . VAL A 1 85 ? 5.645 -0.898 8.452 1.00 98.62 85 VAL A N 1
ATOM 643 C CA . VAL A 1 85 ? 4.217 -0.889 8.111 1.00 98.62 85 VAL A CA 1
ATOM 644 C C . VAL A 1 85 ? 3.648 -2.300 8.019 1.00 98.62 85 VAL A C 1
ATOM 646 O O . VAL A 1 85 ? 2.536 -2.522 8.483 1.00 98.62 85 VAL A O 1
ATOM 649 N N . SER A 1 86 ? 4.384 -3.270 7.475 1.00 98.44 86 SER A N 1
ATOM 650 C CA . SER A 1 86 ? 3.907 -4.656 7.397 1.00 98.44 86 SER A CA 1
ATOM 651 C C . SER A 1 86 ? 3.877 -5.349 8.764 1.00 98.44 86 SER A C 1
ATOM 653 O O . SER A 1 86 ? 2.938 -6.096 9.040 1.00 98.44 86 SER A O 1
ATOM 655 N N . ALA A 1 87 ? 4.820 -5.045 9.662 1.00 98.19 87 ALA A N 1
ATOM 656 C CA . ALA A 1 87 ? 4.752 -5.489 11.054 1.00 98.19 87 ALA A CA 1
ATOM 657 C C . ALA A 1 87 ? 3.532 -4.893 11.784 1.00 98.19 87 ALA A C 1
ATOM 659 O O . ALA A 1 87 ? 2.802 -5.609 12.474 1.00 98.19 87 ALA A O 1
ATOM 660 N N . PHE A 1 88 ? 3.255 -3.601 11.579 1.00 98.50 88 PHE A N 1
ATOM 661 C CA . PHE A 1 88 ? 2.053 -2.955 12.107 1.00 98.50 88 PHE A CA 1
ATOM 662 C C . PHE A 1 88 ? 0.772 -3.565 11.516 1.00 98.50 88 PHE A C 1
ATOM 664 O O . PHE A 1 88 ? -0.155 -3.878 12.263 1.00 98.50 88 PHE A O 1
ATOM 671 N N . ALA A 1 89 ? 0.735 -3.796 10.197 1.00 98.06 89 ALA A N 1
ATOM 672 C CA . ALA A 1 89 ? -0.379 -4.429 9.489 1.00 98.06 89 ALA A CA 1
ATOM 673 C C . ALA A 1 89 ? -0.725 -5.789 10.105 1.00 98.06 89 ALA A C 1
ATOM 675 O O . ALA A 1 89 ? -1.880 -6.030 10.457 1.00 98.06 89 ALA A O 1
ATOM 676 N N . ARG A 1 90 ? 0.290 -6.631 10.341 1.00 96.44 90 ARG A N 1
ATOM 677 C CA . ARG A 1 90 ? 0.139 -7.916 11.034 1.00 96.44 90 ARG A CA 1
ATOM 678 C C . ARG A 1 90 ? -0.535 -7.754 12.398 1.00 96.44 90 ARG A C 1
ATOM 680 O O . ARG A 1 90 ? -1.451 -8.508 12.714 1.00 96.44 90 ARG A O 1
ATOM 687 N N . HIS A 1 91 ? -0.105 -6.779 13.203 1.00 96.69 91 HIS A N 1
ATOM 688 C CA . HIS A 1 91 ? -0.622 -6.570 14.565 1.00 96.69 91 HIS A CA 1
ATOM 689 C C . HIS A 1 91 ? -2.099 -6.166 14.599 1.00 96.69 91 HIS A C 1
ATOM 691 O O . HIS A 1 91 ? -2.840 -6.559 15.506 1.00 96.69 91 HIS A O 1
ATOM 697 N N . ILE A 1 92 ? -2.535 -5.379 13.614 1.00 96.69 92 ILE A N 1
ATOM 698 C CA . ILE A 1 92 ? -3.932 -4.943 13.488 1.00 96.69 92 ILE A CA 1
ATOM 699 C C . ILE A 1 92 ? -4.790 -5.901 12.645 1.00 96.69 92 ILE A C 1
ATOM 701 O O . ILE A 1 92 ? -5.983 -5.659 12.482 1.00 96.69 92 ILE A O 1
ATOM 705 N N . GLY A 1 93 ? -4.202 -6.979 12.115 1.00 95.88 93 GLY A N 1
ATOM 706 C CA . GLY A 1 93 ? -4.890 -7.957 11.270 1.00 95.88 93 GLY A CA 1
ATOM 707 C C . GLY A 1 93 ? -5.186 -7.473 9.845 1.00 95.88 93 GLY A C 1
ATOM 708 O O . GLY A 1 93 ? -6.096 -8.002 9.210 1.00 95.88 93 GLY A O 1
ATOM 709 N N . ALA A 1 94 ? -4.451 -6.477 9.343 1.00 97.62 94 ALA A N 1
ATOM 710 C CA . ALA A 1 94 ? -4.560 -6.019 7.963 1.00 97.62 94 ALA A CA 1
ATOM 711 C C . ALA A 1 94 ? -3.791 -6.973 7.024 1.00 97.62 94 ALA A C 1
ATOM 713 O O . ALA A 1 94 ? -2.583 -7.152 7.197 1.00 97.62 94 ALA A O 1
ATOM 714 N N . PRO A 1 95 ? -4.452 -7.582 6.022 1.00 97.12 95 PRO A N 1
ATOM 715 C CA . PRO A 1 95 ? -3.822 -8.570 5.143 1.00 97.12 95 PRO A CA 1
ATOM 716 C C . PRO A 1 95 ? -2.884 -7.962 4.091 1.00 97.12 95 PRO A C 1
ATOM 718 O O . PRO A 1 95 ? -2.078 -8.689 3.504 1.00 97.12 95 PRO A O 1
ATOM 721 N N . TYR A 1 96 ? -2.985 -6.656 3.828 1.00 98.25 96 TYR A N 1
ATOM 722 C CA . TYR A 1 96 ? -2.295 -6.017 2.713 1.00 98.25 96 TYR A CA 1
ATOM 723 C C . TYR A 1 96 ? -1.507 -4.768 3.116 1.00 98.25 96 TYR A C 1
ATOM 725 O O . TYR A 1 96 ? -1.882 -4.011 4.014 1.00 98.25 96 TYR A O 1
ATOM 733 N N . VAL A 1 97 ? -0.429 -4.524 2.377 1.00 98.69 97 VAL A N 1
ATOM 734 C CA . VAL A 1 97 ? 0.217 -3.212 2.283 1.00 98.69 97 VAL A CA 1
ATOM 735 C C . VAL A 1 97 ? 0.032 -2.742 0.849 1.00 98.69 97 VAL A C 1
ATOM 737 O O . VAL A 1 97 ? 0.451 -3.436 -0.075 1.00 98.69 97 VAL A O 1
ATOM 740 N N . ALA A 1 98 ? -0.616 -1.597 0.661 1.00 98.44 98 ALA A N 1
ATOM 741 C CA . ALA A 1 98 ? -0.725 -0.955 -0.641 1.00 98.44 98 ALA A CA 1
ATOM 742 C C . ALA A 1 98 ? 0.464 -0.007 -0.833 1.00 98.44 98 ALA A C 1
ATOM 744 O O . ALA A 1 98 ? 0.838 0.714 0.095 1.00 98.44 98 ALA A O 1
ATOM 745 N N . LEU A 1 99 ? 1.062 -0.010 -2.017 1.00 98.38 99 LEU A N 1
ATOM 746 C CA . LEU A 1 99 ? 2.165 0.870 -2.379 1.00 98.38 99 LEU A CA 1
ATOM 747 C C . LEU A 1 99 ? 1.881 1.537 -3.714 1.00 98.38 99 LEU A C 1
ATOM 749 O O . LEU A 1 99 ? 1.597 0.846 -4.688 1.00 98.38 99 LEU A O 1
ATOM 753 N N . SER A 1 100 ? 2.058 2.851 -3.780 1.00 96.44 100 SER A N 1
ATOM 754 C CA . SER A 1 100 ? 2.063 3.577 -5.043 1.00 96.44 100 SER A CA 1
ATOM 755 C C . SER A 1 100 ? 3.355 4.361 -5.272 1.00 96.44 100 SER A C 1
ATOM 757 O O . SER A 1 100 ? 3.983 4.858 -4.330 1.00 96.44 100 SER A O 1
ATOM 759 N N . GLY A 1 101 ? 3.716 4.501 -6.548 1.00 94.44 101 GLY A N 1
ATOM 760 C CA . GLY A 1 101 ? 4.837 5.326 -6.994 1.00 94.44 101 GLY A CA 1
ATOM 761 C C . GLY A 1 101 ? 4.499 6.816 -7.106 1.00 94.44 101 GLY A C 1
ATOM 762 O O . GLY A 1 101 ? 3.377 7.246 -6.817 1.00 94.44 101 GLY A O 1
ATOM 763 N N . LYS A 1 102 ? 5.480 7.593 -7.572 1.00 92.69 102 LYS A N 1
ATOM 764 C CA . LYS A 1 102 ? 5.313 8.969 -8.064 1.00 92.69 102 LYS A CA 1
ATOM 765 C C . LYS A 1 102 ? 5.387 8.987 -9.598 1.00 92.69 102 LYS A C 1
ATOM 767 O O . LYS A 1 102 ? 6.083 8.138 -10.161 1.00 92.69 102 LYS A O 1
ATOM 772 N N . PRO A 1 103 ? 4.727 9.947 -10.271 1.00 92.25 103 PRO A N 1
ATOM 773 C CA . PRO A 1 103 ? 4.883 10.108 -11.709 1.00 92.25 103 PRO A CA 1
ATOM 774 C C . PRO A 1 103 ? 6.324 10.506 -12.034 1.00 92.25 103 PRO A C 1
ATOM 776 O O . PRO A 1 103 ? 6.931 11.318 -11.331 1.00 92.25 103 PRO A O 1
ATOM 779 N N . ARG A 1 104 ? 6.853 9.960 -13.127 1.00 90.44 104 ARG A N 1
ATOM 780 C CA . ARG A 1 104 ? 8.148 10.351 -13.678 1.00 90.44 104 ARG A CA 1
ATOM 781 C C . ARG A 1 104 ? 8.076 10.319 -15.193 1.00 90.44 104 ARG A C 1
ATOM 783 O O . ARG A 1 104 ? 7.722 9.300 -15.773 1.00 90.44 104 ARG A O 1
ATOM 790 N N . GLU A 1 105 ? 8.426 11.430 -15.822 1.00 88.38 105 GLU A N 1
ATOM 791 C CA . GLU A 1 105 ? 8.479 11.502 -17.278 1.00 88.38 105 GLU A CA 1
ATOM 792 C C . GLU A 1 105 ? 9.651 10.672 -17.815 1.00 88.38 105 GLU A C 1
ATOM 794 O O . GLU A 1 105 ? 10.726 10.619 -17.213 1.00 88.38 105 GLU A O 1
ATOM 799 N N . HIS A 1 106 ? 9.438 10.039 -18.970 1.00 87.50 106 HIS A N 1
ATOM 800 C CA . HIS A 1 106 ? 10.475 9.343 -19.735 1.00 87.50 106 HIS A CA 1
ATOM 801 C C . HIS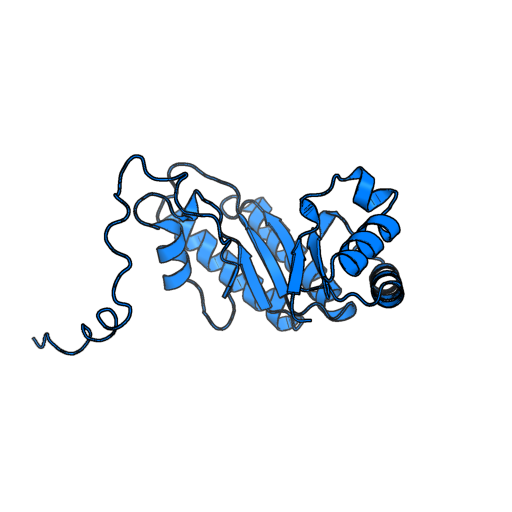 A 1 106 ? 11.235 8.245 -18.963 1.00 87.50 106 HIS A C 1
ATOM 803 O O . HIS A 1 106 ? 12.453 8.125 -19.111 1.00 87.50 106 HIS A O 1
ATOM 809 N N . LYS A 1 107 ? 10.537 7.408 -18.175 1.00 91.94 107 LYS A N 1
ATOM 810 C CA . LYS A 1 107 ? 11.163 6.242 -17.522 1.00 91.94 107 LYS A CA 1
ATOM 811 C C . LYS A 1 107 ? 11.851 5.335 -18.545 1.00 91.94 107 LYS A C 1
ATOM 813 O O . LYS A 1 107 ? 11.200 4.764 -19.430 1.00 91.94 107 LYS A O 1
ATOM 818 N N . SER A 1 108 ? 13.161 5.171 -18.395 1.00 93.75 108 SER A N 1
ATOM 819 C CA . SER A 1 108 ? 13.951 4.211 -19.168 1.00 93.75 108 SER A CA 1
ATOM 820 C C . SER A 1 108 ? 13.603 2.768 -18.783 1.00 93.75 108 SER A C 1
ATOM 822 O O . SER A 1 108 ? 12.971 2.527 -17.753 1.00 93.75 108 SER A O 1
ATOM 824 N N . ASP A 1 109 ? 14.018 1.790 -19.590 1.00 94.62 109 ASP A N 1
ATOM 825 C CA . ASP A 1 109 ? 13.881 0.374 -19.216 1.00 94.62 109 ASP A CA 1
ATOM 826 C C . ASP A 1 109 ? 14.663 0.055 -17.927 1.00 94.62 109 ASP A C 1
ATOM 828 O O . ASP A 1 109 ? 14.194 -0.730 -17.108 1.00 94.62 109 ASP A O 1
ATOM 832 N N . ASP A 1 110 ? 15.794 0.729 -17.686 1.00 94.38 110 ASP A N 1
ATOM 833 C CA . ASP A 1 110 ? 16.575 0.593 -16.450 1.00 94.38 110 ASP A CA 1
ATOM 834 C C . ASP A 1 110 ? 15.857 1.176 -15.223 1.00 94.38 110 ASP A C 1
ATOM 836 O O . ASP A 1 110 ? 16.035 0.679 -14.108 1.00 94.38 110 ASP A O 1
ATOM 840 N N . ASP A 1 111 ? 15.059 2.238 -15.395 1.00 93.69 111 ASP A N 1
ATOM 841 C CA . ASP A 1 111 ? 14.183 2.736 -14.328 1.00 93.69 111 ASP A CA 1
ATOM 842 C C . ASP A 1 111 ? 13.127 1.677 -13.991 1.00 93.69 111 ASP A C 1
ATOM 844 O O . ASP A 1 111 ? 13.012 1.284 -12.832 1.00 93.69 111 ASP A O 1
ATOM 848 N N . LEU A 1 112 ? 12.421 1.148 -14.997 1.00 95.56 112 LEU A N 1
ATOM 849 C CA . LEU A 1 112 ? 11.390 0.123 -14.799 1.00 95.56 112 LEU A CA 1
ATOM 850 C C . LEU A 1 112 ? 11.958 -1.174 -14.199 1.00 95.56 112 LEU A C 1
ATOM 852 O O . LEU A 1 112 ? 11.336 -1.771 -13.319 1.00 95.56 112 LEU A O 1
ATOM 856 N N . ALA A 1 113 ? 13.161 -1.583 -14.611 1.00 96.50 113 ALA A N 1
ATOM 857 C CA . ALA A 1 113 ? 13.866 -2.728 -14.042 1.00 96.50 113 ALA A CA 1
ATOM 858 C C . ALA A 1 113 ? 14.152 -2.531 -12.545 1.00 96.50 113 ALA A C 1
ATOM 860 O O . ALA A 1 113 ? 13.909 -3.437 -11.742 1.00 96.50 113 ALA A O 1
ATOM 861 N N . ARG A 1 114 ? 14.628 -1.342 -12.149 1.00 95.06 114 ARG A N 1
ATOM 862 C CA . ARG A 1 114 ? 14.871 -1.000 -10.738 1.00 95.06 114 ARG A CA 1
ATOM 863 C C . ARG A 1 114 ? 13.578 -0.944 -9.931 1.00 95.06 114 ARG A C 1
ATOM 865 O O . ARG A 1 114 ? 13.549 -1.473 -8.820 1.00 95.06 114 ARG A O 1
ATOM 872 N N . GLU A 1 115 ? 12.506 -0.382 -10.487 1.00 96.50 115 GLU A N 1
ATOM 873 C CA . GLU A 1 115 ? 11.191 -0.373 -9.838 1.00 96.50 115 GLU A CA 1
ATOM 874 C C . GLU A 1 115 ? 10.678 -1.801 -9.606 1.00 96.50 115 GLU A C 1
ATOM 876 O O . GLU A 1 115 ? 10.296 -2.143 -8.487 1.00 96.50 115 GLU A O 1
ATOM 881 N N . ALA A 1 116 ? 10.744 -2.674 -10.615 1.00 97.44 116 ALA A N 1
ATOM 882 C CA . ALA A 1 116 ? 10.332 -4.071 -10.484 1.00 97.44 116 ALA A CA 1
ATOM 883 C C . ALA A 1 116 ? 11.161 -4.831 -9.429 1.00 97.44 116 ALA A C 1
ATOM 885 O O . ALA A 1 116 ? 10.609 -5.564 -8.602 1.00 97.44 116 ALA A O 1
ATOM 886 N N . GLN A 1 117 ? 12.483 -4.624 -9.398 1.00 97.19 117 GLN A N 1
ATOM 887 C CA . GLN A 1 117 ? 13.365 -5.199 -8.375 1.00 97.19 117 GLN A CA 1
ATOM 888 C C . GLN A 1 117 ? 13.008 -4.710 -6.965 1.00 97.19 117 GLN A C 1
ATOM 890 O O . GLN A 1 117 ? 12.917 -5.520 -6.036 1.00 97.19 117 GLN A O 1
ATOM 895 N N . LEU A 1 118 ? 12.754 -3.409 -6.804 1.00 97.81 118 LEU A N 1
ATOM 896 C CA . LEU A 1 118 ? 12.338 -2.822 -5.534 1.00 97.81 118 LEU A CA 1
ATOM 897 C C . LEU A 1 118 ? 10.987 -3.382 -5.074 1.00 97.81 118 LEU A C 1
ATOM 899 O O . LEU A 1 118 ? 10.860 -3.788 -3.920 1.00 97.81 118 LEU A O 1
ATOM 903 N N . LEU A 1 119 ? 9.998 -3.475 -5.966 1.00 98.44 119 LEU A N 1
ATOM 904 C CA . LEU A 1 119 ? 8.690 -4.056 -5.655 1.00 98.44 119 LEU A CA 1
ATOM 905 C C . LEU A 1 119 ? 8.808 -5.525 -5.233 1.00 98.44 119 LEU A C 1
ATOM 907 O O . LEU A 1 119 ? 8.182 -5.928 -4.254 1.00 98.44 119 LEU A O 1
ATOM 911 N N . ASN A 1 120 ? 9.658 -6.316 -5.893 1.00 98.56 120 ASN A N 1
ATOM 912 C CA . ASN A 1 120 ? 9.936 -7.698 -5.491 1.00 98.56 120 ASN A CA 1
ATOM 913 C C . ASN A 1 120 ? 10.563 -7.793 -4.096 1.00 98.56 120 ASN A C 1
ATOM 915 O O . ASN A 1 120 ? 10.232 -8.700 -3.323 1.00 98.56 120 ASN A O 1
ATOM 919 N N . HIS A 1 121 ? 11.470 -6.872 -3.769 1.00 98.00 121 HIS A N 1
ATOM 920 C CA . HIS A 1 121 ? 12.088 -6.805 -2.450 1.00 98.00 121 HIS A CA 1
ATOM 921 C C . HIS A 1 121 ? 11.078 -6.397 -1.368 1.00 98.00 121 HIS A C 1
ATOM 923 O O . HIS A 1 121 ? 10.968 -7.067 -0.341 1.00 98.00 121 HIS A O 1
ATOM 929 N N . ILE A 1 122 ? 10.279 -5.358 -1.618 1.00 98.50 122 ILE A N 1
ATOM 930 C CA . ILE A 1 122 ? 9.217 -4.917 -0.707 1.00 98.50 122 ILE A CA 1
ATOM 931 C C . ILE A 1 122 ? 8.168 -6.021 -0.528 1.00 98.50 122 ILE A C 1
ATOM 933 O O . ILE A 1 122 ? 7.740 -6.283 0.592 1.00 98.50 122 ILE A O 1
ATOM 937 N N . GLY A 1 123 ? 7.795 -6.725 -1.599 1.00 98.50 123 GLY A N 1
ATOM 938 C CA . GLY A 1 123 ? 6.862 -7.849 -1.541 1.00 98.50 123 GLY A CA 1
ATOM 939 C C . GLY A 1 123 ? 7.372 -8.983 -0.652 1.00 98.50 123 GLY A C 1
ATOM 940 O O . GLY A 1 123 ? 6.616 -9.520 0.158 1.00 98.50 123 GLY A O 1
ATOM 941 N N . TYR A 1 124 ? 8.672 -9.290 -0.722 1.00 98.25 124 TYR A N 1
ATOM 942 C CA . TYR A 1 124 ? 9.321 -10.222 0.203 1.00 98.25 124 TYR A CA 1
ATOM 943 C C . TYR A 1 124 ? 9.244 -9.738 1.663 1.00 98.25 124 TYR A C 1
ATOM 945 O O . TYR A 1 124 ? 8.834 -10.502 2.538 1.00 98.25 124 TYR A O 1
ATOM 953 N N . VAL A 1 125 ? 9.568 -8.466 1.921 1.00 97.88 125 VAL A N 1
ATOM 954 C CA . VAL A 1 125 ? 9.495 -7.842 3.256 1.00 97.88 125 VAL A CA 1
ATOM 955 C C . VAL A 1 125 ? 8.078 -7.904 3.838 1.00 97.88 125 VAL A C 1
ATOM 957 O O . VAL A 1 125 ? 7.891 -8.299 4.993 1.00 97.88 125 VAL A O 1
ATOM 960 N N . CYS A 1 126 ? 7.061 -7.565 3.042 1.00 98.38 126 CYS A N 1
ATOM 961 C CA . CYS A 1 126 ? 5.667 -7.654 3.467 1.00 9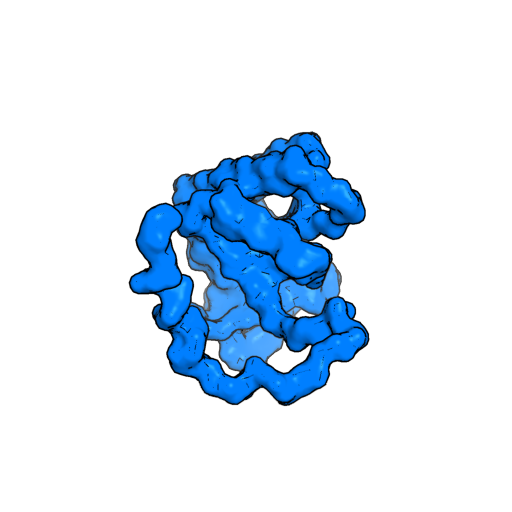8.38 126 CYS A CA 1
ATOM 962 C C . CYS A 1 126 ? 5.275 -9.104 3.778 1.00 98.38 126 CYS A C 1
ATOM 964 O O . CYS A 1 126 ? 4.715 -9.370 4.847 1.00 98.38 126 CYS A O 1
ATOM 966 N N . SER A 1 127 ? 5.627 -10.046 2.894 1.00 97.19 127 SER A N 1
ATOM 967 C CA . SER A 1 127 ? 5.288 -11.462 3.062 1.00 97.19 127 SER A CA 1
ATOM 968 C C . SER A 1 127 ? 5.926 -12.062 4.313 1.00 97.19 127 SER A C 1
ATOM 970 O O . SER A 1 127 ? 5.276 -12.846 5.002 1.00 97.19 127 SER A O 1
ATOM 972 N N . ALA A 1 128 ? 7.162 -11.677 4.647 1.00 96.62 128 ALA A N 1
ATOM 973 C CA . ALA A 1 128 ? 7.839 -12.118 5.867 1.00 96.62 128 ALA A CA 1
ATOM 974 C C . ALA A 1 128 ? 7.094 -11.691 7.148 1.00 96.62 128 ALA A C 1
ATOM 976 O O . ALA A 1 128 ? 7.152 -12.384 8.162 1.00 96.62 128 ALA A O 1
ATOM 977 N N . ASN A 1 129 ? 6.337 -10.591 7.092 1.00 96.06 129 ASN A N 1
ATOM 978 C CA . ASN A 1 129 ? 5.490 -10.127 8.190 1.00 96.06 129 ASN A CA 1
ATOM 979 C C . ASN A 1 129 ? 4.048 -10.666 8.119 1.00 96.06 129 ASN A C 1
ATOM 981 O O . ASN A 1 129 ? 3.272 -10.462 9.050 1.00 96.06 129 ASN A O 1
ATOM 985 N N . GLY A 1 130 ? 3.690 -11.428 7.083 1.00 95.44 130 GLY A N 1
ATOM 986 C CA . GLY A 1 130 ? 2.349 -11.995 6.910 1.00 95.44 130 GLY A CA 1
ATOM 987 C C . GLY A 1 130 ? 1.354 -11.066 6.207 1.00 95.44 130 GLY A C 1
ATOM 988 O O . GLY A 1 130 ? 0.152 -11.289 6.322 1.00 95.44 130 GLY A O 1
ATOM 989 N N . ALA A 1 131 ? 1.838 -10.052 5.485 1.00 97.06 131 ALA A N 1
ATOM 990 C CA . ALA A 1 131 ? 1.028 -9.199 4.618 1.00 97.06 131 ALA A CA 1
ATOM 991 C C . ALA A 1 131 ? 1.417 -9.398 3.144 1.00 97.06 131 ALA A C 1
ATOM 993 O O . ALA A 1 131 ? 2.570 -9.682 2.830 1.00 97.06 131 ALA A O 1
ATOM 994 N N . ARG A 1 132 ? 0.482 -9.211 2.211 1.00 97.94 132 ARG A N 1
ATOM 995 C CA . ARG A 1 132 ? 0.778 -9.219 0.767 1.00 97.94 132 ARG A CA 1
ATOM 996 C C . ARG A 1 132 ? 0.921 -7.788 0.250 1.00 97.94 132 ARG A C 1
ATOM 998 O O . ARG A 1 132 ? 0.117 -6.924 0.600 1.00 97.94 132 ARG A O 1
ATOM 1005 N N . LEU A 1 133 ? 1.935 -7.540 -0.579 1.00 98.69 133 LEU A N 1
ATOM 1006 C CA . LEU A 1 133 ? 2.098 -6.248 -1.243 1.00 98.69 133 LEU A CA 1
ATOM 1007 C C . LEU A 1 133 ? 1.102 -6.123 -2.398 1.00 98.69 133 LEU A C 1
ATOM 1009 O O . LEU A 1 133 ? 1.022 -7.007 -3.256 1.00 98.69 133 LEU A O 1
ATOM 1013 N N . LEU A 1 134 ? 0.391 -4.999 -2.433 1.00 98.50 134 LEU A N 1
ATOM 1014 C CA . LEU A 1 134 ? -0.433 -4.574 -3.555 1.00 98.50 134 LEU A CA 1
ATOM 1015 C C . LEU A 1 134 ? 0.162 -3.298 -4.166 1.00 98.50 134 LEU A C 1
ATOM 1017 O O . LEU A 1 134 ? 0.239 -2.272 -3.498 1.00 98.50 134 LEU A O 1
ATOM 1021 N N . TYR A 1 135 ? 0.573 -3.342 -5.427 1.00 98.31 135 TYR A N 1
ATOM 1022 C CA . TYR A 1 135 ? 0.991 -2.167 -6.175 1.00 98.31 135 TYR A CA 1
ATOM 1023 C C . TYR A 1 135 ? -0.234 -1.446 -6.746 1.00 98.31 135 TYR A C 1
ATOM 1025 O O . TYR A 1 135 ? -0.965 -2.007 -7.562 1.00 98.31 135 TYR A O 1
ATOM 1033 N N . HIS A 1 136 ? -0.467 -0.222 -6.284 1.00 97.06 136 HIS A N 1
ATOM 1034 C CA . HIS A 1 136 ? -1.541 0.657 -6.728 1.00 97.06 136 HIS A CA 1
ATOM 1035 C C . HIS A 1 136 ? -1.045 1.513 -7.890 1.00 97.06 136 HIS A C 1
ATOM 1037 O O . HIS A 1 136 ? -0.317 2.488 -7.681 1.00 97.06 136 HIS A O 1
ATOM 1043 N N . ASN A 1 137 ? -1.416 1.125 -9.110 1.00 94.94 137 ASN A N 1
ATOM 1044 C CA . ASN A 1 137 ? -1.107 1.924 -10.288 1.00 94.94 137 ASN A CA 1
ATOM 1045 C C . ASN A 1 137 ? -1.988 3.179 -10.323 1.00 94.94 137 ASN A C 1
ATOM 1047 O O . ASN A 1 137 ? -3.109 3.188 -9.820 1.00 94.94 137 ASN A O 1
ATOM 1051 N N . HIS A 1 138 ? -1.505 4.213 -10.989 1.00 93.44 138 HIS A N 1
ATOM 1052 C CA . HIS A 1 138 ? -2.260 5.401 -11.335 1.00 93.44 138 HIS A CA 1
ATOM 1053 C C . HIS A 1 138 ? -2.458 5.470 -12.853 1.00 93.44 138 HIS A C 1
ATOM 1055 O O . HIS A 1 138 ? -2.355 4.471 -13.572 1.00 93.44 138 HIS A O 1
ATOM 1061 N N . TYR A 1 139 ? -2.843 6.654 -13.332 1.00 91.75 139 TYR A N 1
ATOM 1062 C CA . TYR A 1 139 ? -3.121 6.881 -14.742 1.00 91.75 139 TYR A CA 1
ATOM 1063 C C . TYR A 1 139 ? -1.844 6.913 -15.595 1.00 91.75 139 TYR A C 1
ATOM 1065 O O . TYR A 1 139 ? -1.910 6.546 -16.760 1.00 91.75 139 TYR A O 1
ATOM 1073 N N . TRP A 1 140 ? -0.694 7.324 -15.047 1.00 91.56 140 TRP A N 1
ATOM 1074 C CA . TRP A 1 140 ? 0.539 7.433 -15.835 1.00 91.56 140 TRP A CA 1
ATOM 1075 C C . TRP A 1 140 ? 1.117 6.057 -16.183 1.00 91.56 140 TRP A C 1
ATOM 1077 O O . TRP A 1 140 ? 1.628 5.872 -17.282 1.00 91.56 140 TRP A O 1
ATOM 1087 N N . GLU A 1 141 ? 0.954 5.044 -15.323 1.00 93.81 141 GLU A N 1
ATOM 1088 C CA . GLU A 1 141 ? 1.431 3.688 -15.624 1.00 93.81 141 GLU A CA 1
ATOM 1089 C C . GLU A 1 141 ? 0.656 3.009 -16.769 1.00 93.81 141 GLU A C 1
ATOM 1091 O O . GLU A 1 141 ? 1.138 2.024 -17.339 1.00 93.81 141 GLU A O 1
ATOM 1096 N N . ILE A 1 142 ? -0.541 3.514 -17.102 1.00 93.19 142 ILE A N 1
ATOM 1097 C CA . ILE A 1 142 ? -1.369 3.006 -18.206 1.00 93.19 142 ILE A CA 1
ATOM 1098 C C . ILE A 1 142 ? -1.200 3.803 -19.511 1.00 93.19 142 ILE A C 1
ATOM 1100 O O . ILE A 1 142 ? -1.790 3.439 -20.529 1.00 93.19 142 ILE A O 1
ATOM 1104 N N . GLU A 1 143 ? -0.394 4.867 -19.511 1.00 91.19 143 GLU A N 1
ATOM 1105 C CA . GLU A 1 143 ? -0.046 5.601 -20.728 1.00 91.19 143 GLU A CA 1
ATOM 1106 C C . GLU A 1 143 ? 0.866 4.771 -21.648 1.00 91.19 143 GLU A C 1
ATOM 1108 O O . GLU A 1 143 ? 1.440 3.753 -21.253 1.00 91.19 143 GLU A O 1
ATOM 1113 N N . ASN A 1 144 ? 1.015 5.224 -22.898 1.00 91.81 144 ASN A N 1
ATOM 1114 C CA . ASN A 1 144 ? 1.916 4.625 -23.889 1.00 91.81 144 ASN A CA 1
ATOM 1115 C C . ASN A 1 144 ? 1.694 3.109 -24.070 1.00 91.81 144 ASN A C 1
ATOM 1117 O O . ASN A 1 144 ? 2.635 2.328 -23.959 1.00 91.81 144 ASN A O 1
ATOM 1121 N N . ASP A 1 145 ? 0.445 2.701 -24.330 1.00 92.81 145 ASP A N 1
ATOM 1122 C CA . ASP A 1 145 ? 0.034 1.288 -24.430 1.00 92.81 145 ASP A CA 1
ATOM 1123 C C . ASP A 1 145 ? 0.360 0.476 -23.163 1.00 92.81 145 ASP A C 1
ATOM 1125 O O . ASP A 1 145 ? 0.924 -0.621 -23.211 1.00 92.81 145 ASP A O 1
ATOM 1129 N N . TYR A 1 146 ? 0.008 1.031 -21.997 1.00 94.00 146 TYR A N 1
ATOM 1130 C CA . TYR A 1 146 ? 0.223 0.399 -20.695 1.00 94.00 146 TYR A CA 1
ATOM 1131 C C . TYR A 1 146 ? 1.687 0.030 -20.429 1.00 94.00 146 TYR A C 1
ATOM 1133 O O . TYR A 1 146 ? 1.945 -0.945 -19.721 1.00 94.00 146 TYR A O 1
ATOM 1141 N N . ARG A 1 147 ? 2.654 0.756 -21.010 1.00 95.00 147 ARG A N 1
ATOM 1142 C CA . ARG A 1 147 ? 4.066 0.342 -21.024 1.00 95.00 147 ARG A CA 1
ATOM 1143 C C . ARG A 1 147 ? 4.594 0.031 -19.627 1.00 95.00 147 ARG A C 1
ATOM 1145 O O . ARG A 1 147 ? 5.175 -1.034 -19.430 1.00 95.00 147 ARG A O 1
ATOM 1152 N N . GLU A 1 148 ? 4.400 0.938 -18.670 1.00 95.62 148 GLU A N 1
ATOM 1153 C CA . GLU A 1 148 ? 4.928 0.738 -17.317 1.00 95.62 148 GLU A CA 1
ATOM 1154 C C . GLU A 1 148 ? 4.192 -0.402 -16.610 1.00 95.62 148 GLU A C 1
ATOM 1156 O O . GLU A 1 148 ? 4.833 -1.317 -16.095 1.00 95.62 148 GLU A O 1
ATOM 1161 N N . LEU A 1 149 ? 2.854 -0.413 -16.649 1.00 96.06 149 LEU A N 1
ATOM 1162 C CA . LEU A 1 149 ? 2.063 -1.462 -16.006 1.00 96.06 149 LEU A CA 1
ATOM 1163 C C . LEU A 1 149 ? 2.388 -2.859 -16.563 1.00 96.06 149 LEU A C 1
ATOM 1165 O O . LEU A 1 149 ? 2.553 -3.800 -15.788 1.00 96.06 149 LEU A O 1
ATOM 1169 N N . ARG A 1 150 ? 2.516 -3.001 -17.890 1.00 97.25 150 ARG A N 1
ATOM 1170 C CA . ARG A 1 150 ? 2.905 -4.261 -18.544 1.00 97.25 150 ARG A CA 1
ATOM 1171 C C . ARG A 1 150 ? 4.295 -4.700 -18.113 1.00 97.25 150 ARG A C 1
ATOM 1173 O O . ARG A 1 150 ? 4.463 -5.859 -17.745 1.00 97.25 150 ARG A O 1
ATOM 1180 N N . TYR A 1 151 ? 5.257 -3.778 -18.087 1.00 97.75 151 TYR A N 1
ATOM 1181 C CA . TYR A 1 151 ? 6.609 -4.092 -17.638 1.00 97.75 151 TYR A CA 1
ATOM 1182 C C . TYR A 1 151 ? 6.603 -4.624 -16.202 1.00 97.75 151 TYR A C 1
ATOM 1184 O O . TYR A 1 151 ? 7.193 -5.670 -15.936 1.00 97.75 151 TYR A O 1
ATOM 1192 N N . LEU A 1 152 ? 5.900 -3.953 -15.282 1.00 97.19 152 LEU A N 1
ATOM 1193 C CA . LEU A 1 152 ? 5.818 -4.383 -13.886 1.00 97.19 152 LEU A CA 1
ATOM 1194 C C . LEU A 1 152 ? 5.132 -5.749 -13.744 1.00 97.19 152 LEU A C 1
ATOM 1196 O O . LEU A 1 152 ? 5.595 -6.575 -12.962 1.00 97.19 152 LEU A O 1
ATOM 1200 N N . VAL A 1 153 ? 4.078 -6.028 -14.514 1.00 97.56 153 VAL A N 1
ATOM 1201 C CA . VAL A 1 153 ? 3.433 -7.355 -14.545 1.00 97.56 153 VAL A CA 1
ATOM 1202 C C . VAL A 1 153 ? 4.393 -8.445 -15.022 1.00 97.56 153 VAL A C 1
ATOM 1204 O O . VAL A 1 153 ? 4.392 -9.541 -14.468 1.00 97.56 153 VAL A O 1
ATOM 1207 N N . GLU A 1 154 ? 5.211 -8.157 -16.033 1.00 98.06 154 GLU A N 1
ATOM 1208 C CA . GLU A 1 154 ? 6.149 -9.122 -16.619 1.00 98.06 154 GLU A CA 1
ATOM 1209 C C . GLU A 1 154 ? 7.399 -9.353 -15.749 1.00 98.06 154 GLU A C 1
ATOM 1211 O O . GLU A 1 154 ? 7.981 -10.436 -15.796 1.00 98.06 154 GLU A O 1
ATOM 1216 N N . HIS A 1 155 ? 7.800 -8.365 -14.940 1.00 98.38 155 HIS A N 1
ATOM 1217 C CA . HIS A 1 155 ? 9.082 -8.369 -14.216 1.00 98.38 155 HIS A CA 1
ATOM 1218 C C . HIS A 1 155 ? 8.949 -8.401 -12.683 1.00 98.38 155 HIS A C 1
ATOM 1220 O O . HIS A 1 155 ? 9.956 -8.370 -11.966 1.00 98.38 155 HIS A O 1
ATOM 1226 N N . THR A 1 156 ? 7.728 -8.507 -12.152 1.00 98.50 156 THR A N 1
ATOM 1227 C CA . THR A 1 156 ? 7.492 -8.792 -10.729 1.00 98.50 156 THR A CA 1
ATOM 1228 C C . THR A 1 156 ? 7.079 -10.245 -10.498 1.00 98.50 156 THR A C 1
ATOM 1230 O O . THR A 1 156 ? 6.431 -10.888 -11.319 1.00 98.50 156 THR A O 1
ATOM 1233 N N . ASP A 1 157 ? 7.487 -10.791 -9.357 1.00 97.88 157 ASP A N 1
ATOM 1234 C CA . ASP A 1 157 ? 7.130 -12.129 -8.906 1.00 97.88 157 ASP A CA 1
ATOM 1235 C C . ASP A 1 157 ? 5.688 -12.112 -8.379 1.00 97.88 157 ASP A C 1
ATOM 1237 O O . ASP A 1 157 ? 5.397 -11.513 -7.340 1.00 97.88 157 ASP A O 1
ATOM 1241 N N . ALA A 1 158 ? 4.783 -12.806 -9.072 1.00 96.75 158 ALA A N 1
ATOM 1242 C CA . ALA A 1 158 ? 3.366 -12.898 -8.714 1.00 96.75 158 ALA A CA 1
ATOM 1243 C C . ALA A 1 158 ? 3.109 -13.541 -7.332 1.00 96.75 158 ALA A C 1
ATOM 1245 O O . ALA A 1 158 ? 2.023 -13.384 -6.756 1.00 96.75 158 ALA A O 1
ATOM 1246 N N . ALA A 1 159 ? 4.090 -14.253 -6.764 1.00 95.94 159 ALA A N 1
ATOM 1247 C CA . ALA A 1 159 ? 4.016 -14.727 -5.385 1.00 95.94 159 ALA A CA 1
ATOM 1248 C C . ALA A 1 159 ? 4.205 -13.588 -4.365 1.00 95.94 159 ALA A C 1
ATOM 1250 O O . ALA A 1 159 ? 3.716 -13.695 -3.240 1.00 95.94 159 ALA A O 1
ATOM 1251 N N . ARG A 1 160 ? 4.876 -12.496 -4.755 1.00 94.12 160 ARG A N 1
ATOM 1252 C CA . ARG A 1 160 ? 5.290 -11.388 -3.876 1.00 94.12 160 ARG A CA 1
ATOM 1253 C C . ARG A 1 160 ? 4.500 -10.107 -4.106 1.00 94.12 160 ARG A C 1
ATOM 1255 O O . ARG A 1 160 ? 4.222 -9.392 -3.146 1.00 94.12 160 ARG A O 1
ATOM 1262 N N . VAL A 1 161 ? 4.151 -9.820 -5.357 1.00 98.19 161 VAL A N 1
ATOM 1263 C CA . VAL A 1 161 ? 3.506 -8.573 -5.773 1.00 98.19 161 VAL A CA 1
ATOM 1264 C C . VAL A 1 161 ? 2.154 -8.886 -6.405 1.00 98.19 161 VAL A C 1
ATOM 1266 O O . VAL A 1 161 ? 1.986 -9.833 -7.169 1.00 98.19 161 VAL A O 1
ATOM 1269 N N . SER A 1 162 ? 1.138 -8.110 -6.056 1.00 98.00 162 SER A N 1
ATOM 1270 C CA . SER A 1 162 ? -0.151 -8.095 -6.755 1.00 98.00 162 SER A CA 1
ATOM 1271 C C . SER A 1 162 ? -0.544 -6.685 -7.105 1.00 98.00 162 SER A C 1
ATOM 1273 O O . SER A 1 162 ? 0.044 -5.748 -6.589 1.00 98.00 162 SER A O 1
ATOM 1275 N N . LEU A 1 163 ? -1.532 -6.532 -7.975 1.00 96.88 163 LEU A N 1
ATOM 1276 C CA . LEU A 1 163 ? -2.005 -5.221 -8.390 1.00 96.88 163 LEU A CA 1
ATOM 1277 C C . LEU A 1 163 ? -3.245 -4.818 -7.589 1.00 96.88 163 LEU A C 1
ATOM 1279 O O . LEU A 1 163 ? -4.157 -5.625 -7.403 1.00 96.88 163 LEU A O 1
ATOM 1283 N N . LEU A 1 164 ? -3.278 -3.562 -7.150 1.00 96.06 164 LEU A N 1
ATOM 1284 C CA . LEU A 1 164 ? -4.481 -2.860 -6.718 1.00 96.06 164 LEU A CA 1
ATOM 1285 C C . LEU A 1 164 ? -4.903 -1.947 -7.871 1.00 96.06 164 LEU A C 1
ATOM 1287 O O . LEU A 1 164 ? -4.393 -0.841 -8.010 1.00 96.06 164 LEU A O 1
ATOM 1291 N N . LEU A 1 165 ? -5.793 -2.443 -8.728 1.00 92.56 165 LEU A N 1
ATOM 1292 C CA . LEU A 1 165 ? -6.217 -1.730 -9.930 1.00 92.56 165 LEU A CA 1
ATOM 1293 C C . LEU A 1 165 ? -7.333 -0.731 -9.585 1.00 92.56 165 LEU A C 1
ATOM 1295 O O . LEU A 1 165 ? -8.408 -1.170 -9.158 1.00 92.56 165 LEU A O 1
ATOM 1299 N N . PRO A 1 166 ? -7.140 0.588 -9.768 1.00 84.62 166 PRO A N 1
ATOM 1300 C CA . PRO A 1 166 ? -8.223 1.539 -9.602 1.00 84.62 166 PRO A CA 1
ATOM 1301 C C . PRO A 1 166 ? -9.243 1.347 -10.726 1.00 84.62 166 PRO A C 1
ATOM 1303 O O . PRO A 1 166 ? -8.900 1.303 -11.908 1.00 84.62 166 PRO A O 1
ATOM 1306 N N . TYR A 1 167 ? -10.522 1.281 -10.365 1.00 72.38 167 TYR A N 1
ATOM 1307 C CA . TYR A 1 167 ? -11.592 1.404 -11.345 1.00 72.38 167 TYR A CA 1
ATOM 1308 C C . TYR A 1 167 ? -11.897 2.887 -11.551 1.00 72.38 167 TYR A C 1
ATOM 1310 O O . TYR A 1 167 ? -12.686 3.488 -10.823 1.00 72.38 167 TYR A O 1
ATOM 1318 N N . 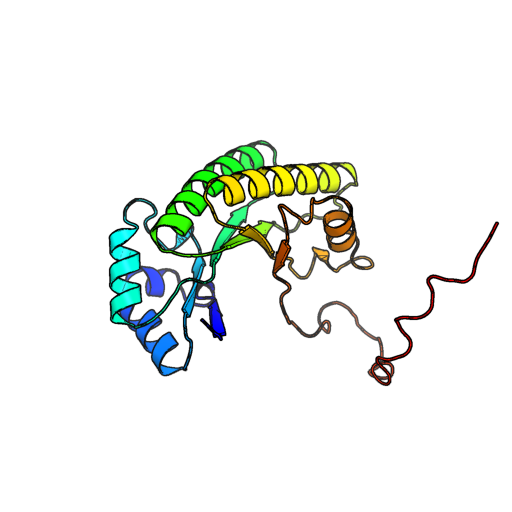ALA A 1 168 ? -11.245 3.484 -12.541 1.00 62.44 168 ALA A N 1
ATOM 1319 C CA . ALA A 1 168 ? -11.665 4.746 -13.126 1.00 62.44 168 ALA A CA 1
ATOM 1320 C C . ALA A 1 168 ? -11.966 4.481 -14.605 1.00 62.44 168 ALA A C 1
ATOM 1322 O O . ALA A 1 168 ? -11.156 3.819 -15.259 1.00 62.44 168 ALA A O 1
ATOM 1323 N N . PRO A 1 169 ? -13.102 4.951 -15.155 1.00 47.06 169 PRO A N 1
ATOM 1324 C CA . PRO A 1 169 ? -13.310 4.877 -16.591 1.00 47.06 169 PRO A CA 1
ATOM 1325 C C . PRO A 1 169 ? -12.117 5.539 -17.285 1.00 47.06 169 PRO A C 1
ATOM 1327 O O . PRO A 1 169 ? -11.724 6.652 -16.936 1.00 47.06 169 PRO A O 1
ATOM 1330 N N . SER A 1 170 ? -11.531 4.829 -18.247 1.00 49.69 170 SER A N 1
ATOM 1331 C CA . SER A 1 170 ? -10.306 5.174 -18.986 1.00 49.69 170 SER A CA 1
ATOM 1332 C C . SER A 1 170 ? -10.406 6.455 -19.835 1.00 49.69 170 SER A C 1
ATOM 1334 O O . SER A 1 170 ? -9.529 6.747 -20.638 1.00 49.69 170 SER A O 1
ATOM 1336 N N . ASP A 1 171 ? -11.468 7.238 -19.664 1.00 46.50 171 ASP A N 1
ATOM 1337 C CA . ASP A 1 171 ? -11.820 8.430 -20.443 1.00 46.50 171 ASP A CA 1
ATOM 1338 C C . ASP A 1 171 ? -10.880 9.628 -20.202 1.00 46.50 171 ASP A C 1
ATOM 1340 O O . ASP A 1 171 ? -10.940 10.640 -20.887 1.00 46.50 171 ASP A O 1
ATOM 1344 N N . ARG A 1 172 ? -9.937 9.542 -19.257 1.00 51.50 172 ARG A N 1
ATOM 1345 C CA . ARG A 1 172 ? -8.916 10.596 -19.122 1.00 51.50 172 ARG A CA 1
ATOM 1346 C C . ARG A 1 172 ? -7.710 10.423 -20.042 1.00 51.50 172 ARG A C 1
ATOM 1348 O O . ARG A 1 172 ? -6.965 11.385 -20.191 1.00 51.50 172 ARG A O 1
ATOM 1355 N N . SER A 1 173 ? -7.516 9.256 -20.666 1.00 47.09 173 SER A N 1
ATOM 1356 C CA . SER A 1 173 ? -6.313 8.968 -21.463 1.00 47.09 173 SER A CA 1
ATOM 1357 C C . SER A 1 173 ? -6.530 8.871 -22.980 1.00 47.09 173 SER A C 1
ATOM 1359 O O . SER A 1 173 ? -5.560 8.646 -23.699 1.00 47.09 173 SER A O 1
ATOM 1361 N N . HIS A 1 174 ? -7.739 9.106 -23.510 1.00 36.94 174 HIS A N 1
ATOM 1362 C CA . HIS A 1 174 ? -7.959 9.097 -24.965 1.00 36.94 174 HIS A CA 1
ATOM 1363 C C . HIS A 1 174 ? -9.022 10.096 -25.455 1.00 36.94 174 HIS A C 1
ATOM 1365 O O . HIS A 1 174 ? -10.212 9.865 -25.242 1.00 36.94 174 HIS A O 1
ATOM 1371 N N . PRO A 1 175 ? -8.660 11.124 -26.253 1.00 37.16 175 PRO A N 1
ATOM 1372 C CA . PRO A 1 175 ? -9.605 11.708 -27.190 1.00 37.16 175 PRO A CA 1
ATOM 1373 C C . PRO A 1 175 ? -9.808 10.710 -28.341 1.00 37.16 175 PRO A C 1
ATOM 1375 O O . PRO A 1 175 ? -9.038 10.672 -29.296 1.00 37.16 175 PRO A O 1
ATOM 1378 N N . GLY A 1 176 ? -10.849 9.886 -28.235 1.00 38.69 176 GLY A N 1
ATOM 1379 C CA . GLY A 1 176 ? -11.381 9.117 -29.358 1.00 38.69 176 GLY A CA 1
ATOM 1380 C C . GLY A 1 176 ? -10.923 7.665 -29.447 1.00 38.69 176 GLY A C 1
ATOM 1381 O O . GLY A 1 176 ? -10.073 7.320 -30.259 1.00 38.69 176 GLY A O 1
ATOM 1382 N N . ILE A 1 177 ? -11.617 6.786 -28.726 1.00 37.06 177 ILE A N 1
ATOM 1383 C CA . ILE A 1 177 ? -11.979 5.467 -29.253 1.00 37.06 177 ILE A CA 1
ATOM 1384 C C . ILE A 1 177 ? -13.464 5.288 -28.937 1.00 37.06 177 ILE A C 1
ATOM 1386 O O . ILE A 1 177 ? -13.866 5.270 -27.777 1.00 37.06 177 ILE A O 1
ATOM 1390 N N . GLY A 1 178 ? -14.285 5.262 -29.989 1.00 32.41 178 GLY A N 1
ATOM 1391 C CA . GLY A 1 178 ? -15.736 5.148 -29.892 1.00 32.41 178 GLY A CA 1
ATOM 1392 C C . GLY A 1 178 ? -16.172 3.907 -29.114 1.00 32.41 178 GLY A C 1
ATOM 1393 O O . GLY A 1 178 ? -15.514 2.868 -29.129 1.00 32.41 178 GLY A O 1
ATOM 1394 N N . THR A 1 179 ? -17.319 4.029 -28.459 1.00 36.88 179 THR A N 1
ATOM 1395 C CA . THR A 1 179 ? -17.996 3.052 -27.593 1.00 36.88 179 THR A CA 1
ATOM 1396 C C . THR A 1 179 ? -18.483 1.775 -28.304 1.00 36.88 179 THR A C 1
ATOM 1398 O O . THR A 1 179 ? -19.454 1.160 -27.879 1.00 36.88 179 THR A O 1
ATOM 1401 N N . GLU A 1 180 ? -17.821 1.324 -29.368 1.00 36.78 180 GLU A N 1
ATOM 1402 C CA . GLU A 1 180 ? -18.242 0.183 -30.188 1.00 36.78 180 GLU A CA 1
ATOM 1403 C C . GLU A 1 180 ? -17.210 -0.952 -30.191 1.00 36.78 180 GLU A C 1
ATOM 1405 O O . GLU A 1 180 ? -16.765 -1.398 -31.250 1.00 36.78 180 GLU A O 1
ATOM 1410 N N . ARG A 1 181 ? -16.795 -1.457 -29.019 1.00 37.16 181 ARG A N 1
ATOM 1411 C CA . ARG A 1 181 ? -16.195 -2.808 -28.969 1.00 37.16 181 ARG A CA 1
ATOM 1412 C C . ARG A 1 181 ? -16.153 -3.494 -27.604 1.00 37.16 181 ARG A C 1
ATOM 1414 O O . ARG A 1 181 ? -15.197 -4.196 -27.297 1.00 37.16 181 ARG A O 1
ATOM 1421 N N . LEU A 1 182 ? -17.206 -3.356 -26.806 1.00 38.81 182 LEU A N 1
ATOM 1422 C CA . LEU A 1 182 ? -17.451 -4.259 -25.674 1.00 38.81 182 LEU A CA 1
ATOM 1423 C C . LEU A 1 182 ? -18.799 -4.956 -25.856 1.00 38.81 182 LEU A C 1
ATOM 1425 O O . LEU A 1 182 ? -19.710 -4.836 -25.047 1.00 38.81 182 LEU A O 1
ATOM 1429 N N . ALA A 1 183 ? -18.918 -5.680 -26.963 1.00 36.97 183 ALA A N 1
ATOM 1430 C CA . ALA A 1 183 ? -19.880 -6.756 -27.099 1.00 36.97 183 ALA A CA 1
ATOM 1431 C C . ALA A 1 183 ? -19.077 -8.005 -27.473 1.00 36.97 183 ALA A C 1
ATOM 1433 O O . ALA A 1 183 ? -18.386 -7.995 -28.489 1.00 36.97 183 ALA A O 1
ATOM 1434 N N . ASP A 1 184 ? -19.188 -9.032 -26.630 1.00 36.50 184 ASP A N 1
ATOM 1435 C CA . ASP A 1 184 ? -18.671 -10.401 -26.772 1.00 36.50 184 ASP A CA 1
ATOM 1436 C C . ASP A 1 184 ? -17.391 -10.764 -25.967 1.00 36.50 184 ASP A C 1
ATOM 1438 O O . ASP A 1 184 ? -16.267 -10.669 -26.473 1.00 36.50 184 ASP A O 1
ATOM 1442 N N . PRO A 1 185 ? -17.545 -11.219 -24.705 1.00 40.97 185 PRO A N 1
ATOM 1443 C CA . PRO A 1 185 ? -16.449 -11.710 -23.868 1.00 40.97 185 PRO A CA 1
ATOM 1444 C C . PRO A 1 185 ? -15.926 -13.116 -24.240 1.00 40.97 185 PRO A C 1
ATOM 1446 O O . PRO A 1 185 ? -14.939 -13.551 -23.647 1.00 40.97 185 PRO A O 1
ATOM 1449 N N . GLU A 1 186 ? -16.498 -13.831 -25.219 1.00 37.31 186 GLU A N 1
ATOM 1450 C CA . GLU A 1 186 ? -16.071 -15.209 -25.537 1.00 37.31 186 GLU A CA 1
ATOM 1451 C C . GLU A 1 186 ? -14.945 -15.310 -26.585 1.00 37.31 186 GLU A C 1
ATOM 1453 O O . GLU A 1 186 ? -14.336 -16.368 -26.755 1.00 37.31 186 GLU A O 1
ATOM 1458 N N . ARG A 1 187 ? -14.568 -14.214 -27.259 1.00 38.00 187 ARG A N 1
ATOM 1459 C CA . ARG A 1 187 ? -13.541 -14.252 -28.324 1.00 38.00 187 ARG A CA 1
ATOM 1460 C C . ARG A 1 187 ? -12.091 -14.047 -27.875 1.00 38.00 187 ARG A C 1
ATOM 1462 O O . ARG A 1 187 ? -11.183 -14.222 -28.689 1.00 38.00 187 ARG A O 1
ATOM 1469 N N . ALA A 1 188 ? -11.840 -13.717 -26.609 1.00 39.12 188 ALA A N 1
ATOM 1470 C CA . ALA A 1 188 ? -10.487 -13.422 -26.123 1.00 39.12 188 ALA A CA 1
ATOM 1471 C C . ALA A 1 188 ? -9.677 -14.663 -25.684 1.00 39.12 188 ALA A C 1
ATOM 1473 O O . ALA A 1 188 ? -8.468 -14.560 -25.491 1.00 39.12 188 ALA A O 1
ATOM 1474 N N . PHE A 1 189 ? -10.298 -15.845 -25.573 1.00 32.59 189 PHE A N 1
ATOM 1475 C CA . PHE A 1 189 ? -9.664 -17.030 -24.971 1.00 32.59 189 PHE A CA 1
ATOM 1476 C C . PHE A 1 189 ? -9.097 -18.075 -25.959 1.00 32.59 189 PHE A C 1
ATOM 1478 O O . PHE A 1 189 ? -8.546 -19.082 -25.525 1.00 32.59 189 PHE A O 1
ATOM 1485 N N . LEU A 1 190 ? -9.158 -17.848 -27.280 1.00 34.25 190 LEU A N 1
ATOM 1486 C CA . LEU A 1 190 ? -8.774 -18.852 -28.298 1.00 34.25 190 LEU A CA 1
ATOM 1487 C C . LEU A 1 190 ? -7.717 -18.384 -29.320 1.00 34.25 190 LEU A C 1
ATOM 1489 O O . LEU A 1 190 ? -7.795 -18.703 -30.502 1.00 34.25 190 LEU A O 1
ATOM 1493 N N . ARG A 1 191 ? -6.676 -17.658 -28.892 1.00 37.25 191 ARG A N 1
ATOM 1494 C CA . ARG A 1 191 ? -5.484 -17.402 -29.740 1.00 37.25 191 ARG A CA 1
ATOM 1495 C C . ARG A 1 191 ? -4.153 -17.752 -29.066 1.00 37.25 191 ARG A C 1
ATOM 1497 O O . ARG A 1 191 ? -3.160 -17.051 -29.226 1.00 37.25 191 ARG A O 1
ATOM 1504 N N . LYS A 1 192 ? -4.117 -18.875 -28.347 1.00 36.09 192 LYS A N 1
ATOM 1505 C CA . LYS A 1 192 ? -2.878 -19.575 -27.962 1.00 36.09 192 LYS A CA 1
ATOM 1506 C C . LYS A 1 192 ? -2.984 -21.068 -28.302 1.00 36.09 192 LYS A C 1
ATOM 1508 O O . LYS A 1 192 ? -2.914 -21.913 -27.423 1.00 36.09 192 LYS A O 1
ATOM 1513 N N . SER A 1 193 ? -3.186 -21.402 -29.577 1.00 39.88 193 SER A N 1
ATOM 1514 C CA . SER A 1 193 ? -3.014 -22.789 -30.050 1.00 39.88 193 SER A CA 1
ATOM 1515 C C . SER A 1 193 ? -2.803 -22.937 -31.558 1.00 39.88 193 SER A C 1
ATOM 1517 O O . SER A 1 193 ? -2.968 -24.035 -32.069 1.00 39.88 193 SER A O 1
ATOM 1519 N N . GLU A 1 194 ? -2.427 -21.884 -32.287 1.00 41.81 194 GLU A N 1
ATOM 1520 C CA . GLU A 1 194 ? -2.093 -22.005 -33.711 1.00 41.81 194 GLU A CA 1
ATOM 1521 C C . GLU A 1 194 ? -0.989 -21.017 -34.076 1.00 41.81 194 GLU A C 1
ATOM 1523 O O . GLU A 1 194 ? -1.242 -19.865 -34.425 1.00 41.81 194 GLU A O 1
ATOM 1528 N N . ARG A 1 195 ? 0.253 -21.472 -33.920 1.00 34.62 195 ARG A N 1
ATOM 1529 C CA . ARG A 1 195 ? 1.375 -21.207 -34.827 1.00 34.62 195 ARG A CA 1
ATOM 1530 C C . ARG A 1 195 ? 2.545 -22.068 -34.358 1.00 34.62 195 ARG A C 1
ATOM 1532 O O . ARG A 1 195 ? 3.246 -21.725 -33.414 1.00 34.62 195 ARG A O 1
ATOM 1539 N N . GLY A 1 196 ? 2.630 -23.250 -34.964 1.00 33.00 196 GLY A N 1
ATOM 1540 C CA . GLY A 1 196 ? 3.855 -24.033 -35.014 1.00 33.00 196 GLY A CA 1
ATOM 1541 C C . GLY A 1 196 ? 4.817 -23.460 -36.056 1.00 33.00 196 GLY A C 1
ATOM 1542 O O . GLY A 1 196 ? 4.377 -22.740 -36.960 1.00 33.00 196 GLY A O 1
ATOM 1543 N N . TRP A 1 197 ? 6.075 -23.883 -35.901 1.00 39.50 197 TRP A N 1
ATOM 1544 C CA . TRP A 1 197 ? 7.328 -23.427 -36.520 1.00 39.50 197 TRP A CA 1
ATOM 1545 C C . TRP A 1 197 ? 7.942 -22.192 -35.864 1.00 39.50 197 TRP A C 1
ATOM 1547 O O . TRP A 1 197 ? 7.417 -21.074 -36.052 1.00 39.50 197 TRP A O 1
#

Secondary structure (DSSP, 8-state):
---EEEGGGS-HHHHHH-HHHHHHHHHHTT-SEEEEETTSS-TT-HHHHHHHHHHTT-EEEEEEEE--SSSHHHHHHHHHHHHHHHHHHHHHT--EEEEE----TT--HHHHHHHHHHHHHHHHHHHHTT-EEEEE--SGGGHHHHHHHHHHHHHS-TTTEEEE-----GGGS-S---S---S-TTTTS--SS----

Radius of gyration: 19.19 Å; chains: 1; bounding box: 41×41×56 Å

pLDDT: mean 86.99, std 20.41, range [32.41, 98.69]

Foldseek 3Di:
DPAEEEPPVDDLCCLVPPVLVVLLVRVVVPGQAYEYEPVSDDLVCLVVVLVSCVVSNHAYQEHEDEFAQQDPVRLVVVLVVLLSRLLSCLSSVHQAYEYEHDDDPPQDPVSLLSSLVSQQSSLVSNVVSRHAYEYEDDLRCPPPVNVSVVSSVVRHDPNRYHYPYDPDPNVVHDPDDDPPPPDDPPPPPPDPPDDDD

Sequence (197 aa):
MKIGIQTNIWSQERHEKDLDGLLRDARAAGFDGIEIGAHRVDLTQPDALRARLAQHGLQVSALHIHGDLADADQAIALAARAQVVSAFARHIGAPYVALSGKPREHKSDDDLAREAQLLNHIGYVCSANGARLLYHNHYWEIENDYRELRYLVEHTDAARVSLLLPYAPSDRSHPGIGTERLADPERAFLRKSERGW